Protein AF-A0A529SSM5-F1 (afdb_monomer)

Solvent-accessible surface area (backbone atoms only — not comparable to full-atom values): 9616 Å² total; per-residue (Å²): 112,66,70,60,54,50,50,53,47,51,53,50,52,51,50,51,51,51,50,51,50,44,41,66,73,63,74,32,73,66,65,37,49,44,39,67,54,47,46,58,53,26,51,53,50,30,53,52,52,38,48,73,71,70,52,75,95,42,73,51,36,50,52,19,50,59,55,32,50,57,55,36,43,50,50,29,45,56,50,50,53,45,24,48,54,36,17,74,73,68,32,49,30,55,64,14,26,54,51,32,48,73,71,44,43,66,54,48,54,50,52,38,51,50,52,31,63,65,27,54,62,46,46,70,42,76,66,76,71,13,60,56,38,26,46,26,21,52,38,37,33,45,26,39,54,42,26,43,52,38,39,74,46,53,40,39,53,46,46,32,72,58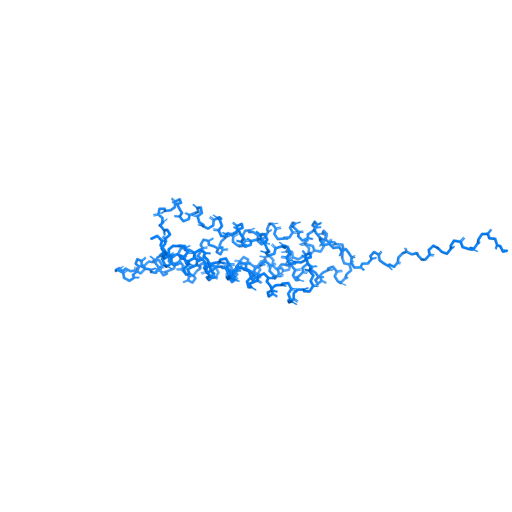,50,72,52,72,72,81,80,79,80,74,86,82,69,85,68,82,83,75,131

Mean predicted aligned error: 8.3 Å

Sequence (181 aa):
AESIQEVYKTILEAMLLVIIVIIVFLQSWRMAIVPIVAIPVSLIGTLAVLYAAGFSLNMLTLFGLVLAIGIVVDDAIVVVENVERNIASGLAPNPASHLTMNEVGTAIIAISLVLIAVFVPTAFIPGISGQFYLQFAITIAVSTAISAFNSLTLSPALAALLFKPHHAAAAAPRFFLARFG

pLDDT: mean 85.28, std 13.11, range [45.12, 97.12]

Nearest PDB structures (foldseek):
  7cz9-assembly2_E  TM=9.264E-01  e=8.046E-12  Klebsiella pneumoniae
  8yr0-assembly1_C  TM=9.348E-01  e=2.792E-11  Acinetobacter baumannii
  7wlv-assembly2_E  TM=9.352E-01  e=9.691E-11  Burkholderia pseudomallei K96243
  8deu-assembly1_C  TM=9.226E-01  e=7.195E-09  Neisseria gonorrhoeae
  9e9f-assembly1_C  TM=9.051E-01  e=2.748E-08  Pseudomonas aeruginosa

Secondary structure (DSSP, 8-state):
-HHHHHHHHHHHHHHHHHHHHHHHHH--HHHHHHHHHHHHHHHHHHHHHHHHTT----HHHHHHHHHHHHHHHHHHHHHHHHHHHHHHTT--HHHHHHHHHHHHHHHHHHHHHHHHHHHGGGGG--SHHHHHHHHHHHHHHHHHHHHHHHHHHHHHHHHHHH---TTTTSS----TTTT--

Foldseek 3Di:
DVVVVVLVVVVVVLLVVVLVVLCVVVVDPLLSVLLNVQLVQLLVQLVVVCVVVVHDDDPLLSVLSSVLSVLLSVLLNLLSVQLVVQLVVQDQSLVSLVVSCVVCLVVLVVVLVVLLVVLVVLCPDDDPVSVSSNSSSSSNNSSSVSSSVCSNPVSSVSRSVRDGRPPPPPPDPPPVPPPPD

Structure (mmCIF, N/CA/C/O backbone):
data_AF-A0A529SSM5-F1
#
_entry.id   AF-A0A529SSM5-F1
#
loop_
_atom_site.group_PDB
_atom_site.id
_atom_site.type_symbol
_atom_site.label_atom_id
_atom_site.label_alt_id
_atom_site.label_comp_id
_atom_site.label_asym_id
_atom_site.label_entity_id
_atom_site.label_seq_id
_atom_site.pdbx_PDB_ins_code
_atom_site.Cartn_x
_atom_site.Cartn_y
_atom_site.Cartn_z
_atom_site.occupancy
_atom_site.B_iso_or_equiv
_atom_site.auth_seq_id
_atom_site.auth_comp_id
_atom_site.auth_asym_id
_atom_site.auth_atom_id
_atom_site.pdbx_PDB_model_num
ATOM 1 N N . ALA A 1 1 ? -30.299 10.615 6.426 1.00 52.34 1 ALA A N 1
ATOM 2 C CA . ALA A 1 1 ? -30.042 10.071 5.075 1.00 52.34 1 ALA A CA 1
ATOM 3 C C . ALA A 1 1 ? -29.155 11.017 4.263 1.00 52.34 1 ALA A C 1
ATOM 5 O O . ALA A 1 1 ? -28.179 10.545 3.697 1.00 52.34 1 ALA A O 1
ATOM 6 N N . GLU A 1 2 ? -29.417 12.331 4.290 1.00 53.84 2 GLU A N 1
ATOM 7 C CA . GLU A 1 2 ? -28.604 13.351 3.599 1.00 53.84 2 GLU A CA 1
ATOM 8 C C . GLU A 1 2 ? -27.121 13.369 4.018 1.00 53.84 2 GLU A C 1
ATOM 10 O O . GLU A 1 2 ? -26.260 13.338 3.147 1.00 53.84 2 GLU A O 1
ATOM 15 N N . SER A 1 3 ? -26.785 13.272 5.313 1.00 58.69 3 SER A N 1
ATOM 16 C CA . SER A 1 3 ? -25.370 13.284 5.748 1.00 58.69 3 SER A CA 1
ATOM 17 C C . SER A 1 3 ? -24.546 12.078 5.277 1.00 58.69 3 SER A C 1
ATOM 19 O O . SER A 1 3 ? -23.342 12.192 5.087 1.00 58.69 3 SER A O 1
ATOM 21 N N . ILE A 1 4 ? -25.173 10.915 5.064 1.00 65.81 4 ILE A N 1
ATOM 22 C CA . ILE A 1 4 ? -24.474 9.741 4.513 1.00 65.81 4 ILE A CA 1
ATOM 23 C C . ILE A 1 4 ? -24.196 9.969 3.021 1.00 65.81 4 ILE A C 1
ATOM 25 O O . ILE A 1 4 ? -23.101 9.671 2.553 1.00 65.81 4 ILE A O 1
ATOM 29 N N . GLN A 1 5 ? -25.157 10.531 2.280 1.00 70.62 5 GLN A N 1
ATOM 30 C CA . GLN A 1 5 ? -24.969 10.861 0.865 1.00 70.62 5 GLN A CA 1
ATOM 31 C C . GLN A 1 5 ? -23.903 11.942 0.657 1.00 70.62 5 GLN A C 1
ATOM 33 O O . GLN A 1 5 ? -23.102 11.811 -0.266 1.00 70.62 5 GLN A O 1
ATOM 38 N N . GLU A 1 6 ? -23.835 12.953 1.527 1.00 70.00 6 GLU A N 1
ATOM 39 C CA . GLU A 1 6 ? -22.750 13.941 1.497 1.00 70.00 6 GLU A CA 1
ATOM 40 C C . GLU A 1 6 ? -21.384 13.301 1.729 1.00 70.00 6 GLU A C 1
ATOM 42 O O . GLU A 1 6 ? -20.463 13.568 0.971 1.00 70.00 6 GLU A O 1
ATOM 47 N N . VAL A 1 7 ? -21.246 12.402 2.705 1.00 65.94 7 VAL A N 1
ATOM 48 C CA . VAL A 1 7 ? -19.984 11.679 2.927 1.00 65.94 7 VAL A CA 1
ATOM 49 C C . VAL A 1 7 ? -19.583 10.867 1.696 1.00 65.94 7 VAL A C 1
ATOM 51 O O . VAL A 1 7 ? -18.424 10.921 1.288 1.00 65.94 7 VAL A O 1
ATOM 54 N N . TYR A 1 8 ? -20.514 10.123 1.088 1.00 71.81 8 TYR A N 1
ATOM 55 C CA . TYR A 1 8 ? -20.225 9.382 -0.144 1.00 71.81 8 TYR A CA 1
ATOM 56 C C . TYR A 1 8 ? -19.764 10.321 -1.258 1.00 71.81 8 TYR A C 1
ATOM 58 O O . TYR A 1 8 ? -18.798 10.007 -1.951 1.00 71.81 8 TYR A O 1
ATOM 66 N N . LYS A 1 9 ? -20.409 11.484 -1.398 1.00 76.19 9 LYS A N 1
ATOM 67 C CA . LYS A 1 9 ? -20.019 12.513 -2.361 1.00 76.19 9 LYS A CA 1
ATOM 68 C C . LYS A 1 9 ? -18.611 13.040 -2.076 1.00 76.19 9 LYS A C 1
ATOM 70 O O . LYS A 1 9 ? -17.802 13.064 -2.994 1.00 76.19 9 LYS A O 1
ATOM 75 N N . THR A 1 10 ? -18.286 13.357 -0.825 1.00 73.88 10 THR A N 1
ATOM 76 C CA . THR A 1 10 ? -16.955 13.833 -0.415 1.00 73.88 10 THR A CA 1
ATOM 77 C C . THR A 1 10 ? -15.873 12.783 -0.649 1.00 73.88 10 THR A C 1
ATOM 79 O O . THR A 1 10 ? -14.790 13.123 -1.109 1.00 73.88 10 THR A O 1
ATOM 82 N N . ILE A 1 11 ? -16.148 11.500 -0.389 1.00 70.56 11 ILE A N 1
ATOM 83 C CA . ILE A 1 11 ? -15.205 10.409 -0.688 1.00 70.56 11 ILE A CA 1
ATOM 84 C C . ILE A 1 11 ? -14.981 10.292 -2.198 1.00 70.56 11 ILE A C 1
ATOM 86 O O . ILE A 1 11 ? -13.847 10.108 -2.633 1.00 70.56 11 ILE A O 1
ATOM 90 N N . LEU A 1 12 ? -16.038 10.431 -3.000 1.00 78.06 12 LEU A N 1
ATOM 91 C CA . LEU A 1 12 ? -15.954 10.362 -4.458 1.00 78.06 12 LEU A CA 1
ATOM 92 C C . LEU A 1 12 ? -15.206 11.577 -5.033 1.00 78.06 12 LEU A C 1
ATOM 94 O O . LEU A 1 12 ? -14.331 11.407 -5.878 1.00 78.06 12 LEU A O 1
ATOM 98 N N . GLU A 1 13 ? -15.480 12.782 -4.530 1.00 79.25 13 GLU A N 1
ATOM 99 C CA . GLU A 1 13 ? -14.756 14.015 -4.865 1.00 79.25 13 GLU A CA 1
ATOM 100 C C . GLU A 1 13 ? -13.278 13.921 -4.455 1.00 79.25 13 GLU A C 1
ATOM 102 O O . GLU A 1 13 ? -12.403 14.224 -5.265 1.00 79.25 13 GLU A O 1
ATOM 107 N N . ALA A 1 14 ? -12.977 13.428 -3.249 1.00 74.06 14 ALA A N 1
ATOM 108 C CA . ALA A 1 14 ? -11.610 13.211 -2.776 1.00 74.06 14 ALA A CA 1
ATOM 109 C C . ALA A 1 14 ? -10.868 12.173 -3.630 1.00 74.06 14 ALA A C 1
ATOM 111 O O . ALA A 1 14 ? -9.741 12.427 -4.049 1.00 74.06 14 ALA A O 1
ATOM 112 N N . MET A 1 15 ? -11.501 11.039 -3.953 1.00 74.44 15 MET A N 1
ATOM 113 C CA . MET A 1 15 ? -10.937 10.050 -4.876 1.00 74.44 15 MET A CA 1
ATOM 114 C C . MET A 1 15 ? -10.659 10.663 -6.246 1.00 74.44 15 MET A C 1
ATOM 116 O O . MET A 1 15 ? -9.581 10.463 -6.794 1.00 74.44 15 MET A O 1
ATOM 120 N N . LEU A 1 16 ? -11.605 11.418 -6.803 1.00 82.69 16 LEU A N 1
ATOM 121 C CA . LEU A 1 16 ? -11.452 12.038 -8.115 1.00 82.69 16 LEU A CA 1
ATOM 122 C C . LEU A 1 16 ? -10.305 13.057 -8.123 1.00 82.69 16 LEU A C 1
ATOM 124 O O . LEU A 1 16 ? -9.491 13.047 -9.044 1.00 82.69 16 LEU A O 1
ATOM 128 N N . LEU A 1 17 ? -10.186 13.879 -7.078 1.00 81.50 17 LEU A N 1
ATOM 129 C CA . LEU A 1 17 ? -9.066 14.806 -6.905 1.00 81.50 17 LEU A CA 1
ATOM 130 C C . LEU A 1 17 ? -7.728 14.071 -6.780 1.00 81.50 17 LEU A C 1
ATOM 132 O O . LEU A 1 17 ? -6.772 14.444 -7.456 1.00 81.50 17 LEU A O 1
ATOM 136 N N . VAL A 1 18 ? -7.661 13.001 -5.984 1.00 75.56 18 VAL A N 1
ATOM 137 C CA . VAL A 1 18 ? -6.458 12.163 -5.853 1.00 75.56 18 VAL A CA 1
ATOM 138 C C . VAL A 1 18 ? -6.070 11.561 -7.201 1.00 75.56 18 VAL A C 1
ATOM 140 O O . VAL A 1 18 ? -4.907 11.632 -7.585 1.00 75.56 18 VAL A O 1
ATOM 143 N N . ILE A 1 19 ? -7.030 11.040 -7.967 1.00 77.88 19 ILE A N 1
ATOM 144 C CA . ILE A 1 19 ? -6.781 10.484 -9.303 1.00 77.88 19 ILE A CA 1
ATOM 145 C C . ILE A 1 19 ? -6.231 11.556 -10.248 1.00 77.88 19 ILE A C 1
ATOM 147 O O . ILE A 1 19 ? -5.259 11.297 -10.955 1.00 77.88 19 ILE A O 1
ATOM 151 N N . ILE A 1 20 ? -6.804 12.763 -10.247 1.00 83.31 20 ILE A N 1
ATOM 152 C CA . ILE A 1 20 ? -6.306 13.880 -11.063 1.00 83.31 20 ILE A CA 1
ATOM 153 C C . ILE A 1 20 ? -4.861 14.211 -10.686 1.00 83.31 20 ILE A C 1
ATOM 155 O O . ILE A 1 20 ? -4.012 14.306 -11.570 1.00 83.31 20 ILE A O 1
ATOM 159 N N . VAL A 1 21 ? -4.565 14.346 -9.393 1.00 83.38 21 VAL A N 1
ATOM 160 C CA . VAL A 1 21 ? -3.208 14.634 -8.907 1.00 83.38 21 VAL A CA 1
ATOM 161 C C . VAL A 1 21 ? -2.243 13.522 -9.324 1.00 83.38 21 VAL A C 1
ATOM 163 O O . VAL A 1 21 ? -1.200 13.819 -9.895 1.00 83.38 21 VAL A O 1
ATOM 166 N N . ILE A 1 22 ? -2.610 12.250 -9.152 1.00 78.94 22 ILE A N 1
ATOM 167 C CA . ILE A 1 22 ? -1.791 11.100 -9.570 1.00 78.94 22 ILE A CA 1
ATOM 168 C C . ILE A 1 22 ? -1.501 11.146 -11.074 1.00 78.94 22 ILE A C 1
ATOM 170 O O . ILE A 1 22 ? -0.359 10.950 -11.482 1.00 78.94 22 ILE A O 1
ATOM 174 N N . ILE A 1 23 ? -2.501 11.438 -11.911 1.00 81.25 23 ILE A N 1
ATOM 175 C CA . ILE A 1 23 ? -2.320 11.542 -13.367 1.00 81.25 23 ILE A CA 1
ATOM 176 C C . ILE A 1 23 ? -1.374 12.696 -13.722 1.00 81.25 23 ILE A C 1
ATOM 178 O O . ILE A 1 23 ? -0.510 12.530 -14.584 1.00 81.25 23 ILE A O 1
ATOM 182 N N . VAL A 1 24 ? -1.520 13.848 -13.063 1.00 83.38 24 VAL A N 1
ATOM 183 C CA . VAL A 1 24 ? -0.678 15.031 -13.298 1.00 83.38 24 VAL A CA 1
ATOM 184 C C . VAL A 1 24 ? 0.770 14.783 -12.873 1.00 83.38 24 VAL A C 1
ATOM 186 O O . VAL A 1 24 ? 1.680 15.160 -13.608 1.00 83.38 24 VAL A O 1
ATOM 189 N N . PHE A 1 25 ? 0.991 14.137 -11.726 1.00 76.56 25 PHE A N 1
ATOM 190 C CA . PHE A 1 25 ? 2.331 13.869 -11.197 1.00 76.56 25 PHE A CA 1
ATOM 191 C C . PHE A 1 25 ? 3.038 12.726 -11.927 1.00 76.56 25 PHE A C 1
ATOM 193 O O . PHE A 1 25 ? 4.209 12.865 -12.267 1.00 76.56 25 PHE A O 1
ATOM 200 N N . LEU A 1 26 ? 2.344 11.618 -12.210 1.00 76.94 26 LEU A N 1
ATOM 201 C CA . LEU A 1 26 ? 2.958 10.468 -12.882 1.00 76.94 26 LEU A CA 1
ATOM 202 C C . LEU A 1 26 ? 3.112 10.676 -14.392 1.00 76.94 26 LEU A C 1
ATOM 204 O O . LEU A 1 26 ? 3.880 9.952 -15.017 1.00 76.94 26 LEU A O 1
ATOM 208 N N . GLN A 1 27 ? 2.360 11.602 -15.004 1.00 81.06 27 GLN A N 1
ATOM 209 C CA . GLN A 1 27 ? 2.386 11.912 -16.446 1.00 81.06 27 GLN A CA 1
ATOM 210 C C . GLN A 1 27 ? 2.246 10.683 -17.377 1.00 81.06 27 GLN A C 1
ATOM 212 O O . GLN A 1 27 ? 2.486 10.758 -18.581 1.00 81.06 27 GLN A O 1
ATOM 217 N N . SER A 1 28 ? 1.812 9.541 -16.835 1.00 82.12 28 SER A N 1
ATOM 218 C CA . SER A 1 28 ? 1.690 8.261 -17.522 1.00 82.12 28 SER A CA 1
ATOM 219 C C . SER A 1 28 ? 0.430 7.555 -17.057 1.00 82.12 28 SER A C 1
ATOM 221 O O . SER A 1 28 ? 0.314 7.100 -15.918 1.00 82.12 28 SER A O 1
ATOM 223 N N . TRP A 1 29 ? -0.515 7.405 -17.985 1.00 81.56 29 TRP A N 1
ATOM 224 C CA . TRP A 1 29 ? -1.777 6.710 -17.737 1.00 81.56 29 TRP A CA 1
ATOM 225 C C . TRP A 1 29 ? -1.570 5.268 -17.251 1.00 81.56 29 TRP A C 1
ATOM 227 O O . TRP A 1 29 ? -2.328 4.772 -16.426 1.00 81.56 29 TRP A O 1
ATOM 237 N N . ARG A 1 30 ? -0.513 4.594 -17.724 1.00 84.62 30 ARG A N 1
ATOM 238 C CA . ARG A 1 30 ? -0.202 3.207 -17.339 1.00 84.62 30 ARG A CA 1
ATOM 239 C C . ARG A 1 30 ? 0.232 3.101 -15.884 1.00 84.62 30 ARG A C 1
ATOM 241 O O . ARG A 1 30 ? -0.190 2.173 -15.204 1.00 84.62 30 ARG A O 1
ATOM 248 N N . MET A 1 31 ? 1.036 4.059 -15.425 1.00 86.12 31 MET A N 1
ATOM 249 C CA . MET A 1 31 ? 1.475 4.127 -14.033 1.00 86.12 31 MET A CA 1
ATOM 250 C C . MET A 1 31 ? 0.308 4.488 -13.111 1.00 86.12 31 MET A C 1
ATOM 252 O O . MET A 1 31 ? 0.129 3.858 -12.074 1.00 86.12 31 MET A O 1
ATOM 256 N N . ALA A 1 32 ? -0.551 5.418 -13.538 1.00 88.44 32 ALA A N 1
ATOM 257 C CA . ALA A 1 32 ? -1.714 5.852 -12.766 1.00 88.44 32 ALA A CA 1
ATOM 258 C C . ALA A 1 32 ? -2.758 4.743 -12.526 1.00 88.44 32 ALA A C 1
ATOM 260 O O . ALA A 1 32 ? -3.425 4.757 -11.493 1.00 88.44 32 ALA A O 1
ATOM 261 N N . ILE A 1 33 ? -2.893 3.760 -13.429 1.00 90.19 33 ILE A N 1
ATOM 262 C CA . ILE A 1 33 ? -3.851 2.648 -13.263 1.00 90.19 33 ILE A CA 1
ATOM 263 C C . ILE A 1 33 ? -3.580 1.844 -11.985 1.00 90.19 33 ILE A C 1
ATOM 265 O O . ILE A 1 33 ? -4.529 1.379 -11.354 1.00 90.19 33 ILE A O 1
ATOM 269 N N . VAL A 1 34 ? -2.316 1.682 -11.587 1.00 91.56 34 VAL A N 1
ATOM 270 C CA . VAL A 1 34 ? -1.967 0.841 -10.436 1.00 91.56 34 VAL A CA 1
ATOM 271 C C . VAL A 1 34 ? -2.548 1.421 -9.133 1.00 91.56 34 VAL A C 1
ATOM 273 O O . VAL A 1 34 ? -3.350 0.720 -8.512 1.00 91.56 34 VAL A O 1
ATOM 276 N N . PRO A 1 35 ? -2.301 2.695 -8.751 1.00 90.38 35 PRO A N 1
ATOM 277 C CA . PRO A 1 35 ? -2.997 3.318 -7.623 1.00 90.38 35 PRO A CA 1
ATOM 278 C C . PRO A 1 35 ? -4.522 3.385 -7.788 1.00 90.38 35 PRO A C 1
ATOM 280 O O . PRO A 1 35 ? -5.246 3.152 -6.822 1.00 90.38 35 PRO A O 1
ATOM 283 N N . ILE A 1 36 ? -5.032 3.652 -9.001 1.00 90.00 36 ILE A N 1
ATOM 284 C CA . ILE A 1 36 ? -6.483 3.734 -9.270 1.00 90.00 36 ILE A CA 1
ATOM 285 C C . ILE A 1 36 ? -7.200 2.431 -8.898 1.00 90.00 36 ILE A C 1
ATOM 287 O O . ILE A 1 36 ? -8.331 2.475 -8.421 1.00 90.00 36 ILE A O 1
ATOM 291 N N . VAL A 1 37 ? -6.561 1.279 -9.108 1.00 92.00 37 VAL A N 1
ATOM 292 C CA . VAL A 1 37 ? -7.106 -0.032 -8.727 1.00 92.00 37 VAL A CA 1
ATOM 293 C C . VAL A 1 37 ? -6.783 -0.371 -7.272 1.00 92.00 37 VAL A C 1
ATOM 295 O O . VAL A 1 37 ? -7.628 -0.934 -6.575 1.00 92.00 37 VAL A O 1
ATOM 298 N N . ALA A 1 38 ? -5.593 -0.014 -6.789 1.00 91.69 38 ALA A N 1
ATOM 299 C CA . ALA A 1 38 ? -5.161 -0.343 -5.436 1.00 91.69 38 ALA A CA 1
ATOM 300 C C . ALA A 1 38 ? -6.042 0.314 -4.359 1.00 91.69 38 ALA A C 1
ATOM 302 O O . ALA A 1 38 ? -6.428 -0.355 -3.401 1.00 91.69 38 ALA A O 1
ATOM 303 N N . ILE A 1 39 ? -6.420 1.585 -4.540 1.00 91.00 39 ILE A N 1
ATOM 304 C CA . ILE A 1 39 ? -7.215 2.340 -3.557 1.00 91.00 39 ILE A CA 1
ATOM 305 C C . ILE A 1 39 ? -8.585 1.682 -3.304 1.00 91.00 39 ILE A C 1
ATOM 307 O O . ILE A 1 39 ? -8.862 1.347 -2.150 1.00 91.00 39 ILE A O 1
ATOM 311 N N . PRO A 1 40 ? -9.440 1.421 -4.318 1.00 90.50 40 PRO A N 1
ATOM 312 C CA . PRO A 1 40 ? -10.719 0.749 -4.094 1.00 90.50 40 PRO A CA 1
ATOM 313 C C . PRO A 1 40 ? -10.573 -0.632 -3.458 1.00 90.50 40 PRO A C 1
ATOM 315 O O . PRO A 1 40 ? -11.331 -0.959 -2.549 1.00 90.50 40 PRO A O 1
ATOM 318 N N . VAL A 1 41 ? -9.598 -1.434 -3.903 1.00 94.25 41 VAL A N 1
ATOM 319 C CA . VAL A 1 41 ? -9.373 -2.784 -3.364 1.00 94.25 41 VAL A CA 1
ATOM 320 C C . VAL A 1 41 ? -9.045 -2.716 -1.872 1.00 94.25 41 VAL A C 1
ATOM 322 O O . VAL A 1 41 ? -9.668 -3.425 -1.078 1.00 94.25 41 VAL A O 1
ATOM 325 N N . SER A 1 42 ? -8.144 -1.817 -1.468 1.00 93.75 42 SER A N 1
ATOM 326 C CA . SER A 1 42 ? -7.768 -1.655 -0.063 1.00 93.75 42 SER A CA 1
ATOM 327 C C . SER A 1 42 ? -8.919 -1.127 0.797 1.00 93.75 42 SER A C 1
ATOM 329 O O . SER A 1 42 ? -9.148 -1.632 1.898 1.00 93.75 42 SER A O 1
ATOM 331 N N . LEU A 1 43 ? -9.686 -0.148 0.307 1.00 91.25 43 LEU A N 1
ATOM 332 C CA . LEU A 1 43 ? -10.819 0.414 1.050 1.00 91.25 43 LEU A CA 1
ATOM 333 C C . LEU A 1 43 ? -11.961 -0.592 1.212 1.00 91.25 43 LEU A C 1
ATOM 335 O O . LEU A 1 43 ? -12.492 -0.737 2.312 1.00 91.25 43 LEU A O 1
ATOM 339 N N . ILE A 1 44 ? -12.317 -1.323 0.153 1.00 92.69 44 ILE A N 1
ATOM 340 C CA . ILE A 1 44 ? -13.351 -2.366 0.215 1.00 92.69 44 ILE A CA 1
ATOM 341 C C . ILE A 1 44 ? -12.912 -3.485 1.161 1.00 92.69 44 ILE A C 1
ATOM 343 O O . ILE A 1 44 ? -13.706 -3.925 1.992 1.00 92.69 44 ILE A O 1
ATOM 347 N N . GLY A 1 45 ? -11.646 -3.907 1.092 1.00 94.75 45 GLY A N 1
ATOM 348 C CA . GLY A 1 45 ? -11.091 -4.875 2.035 1.00 94.75 45 GLY A CA 1
ATOM 349 C C . GLY A 1 45 ? -11.175 -4.381 3.482 1.00 94.75 45 GLY A C 1
ATOM 350 O O . GLY A 1 45 ? -11.590 -5.125 4.368 1.00 94.75 45 GLY A O 1
ATOM 351 N N . THR A 1 46 ? -10.850 -3.107 3.718 1.00 94.38 46 THR A N 1
ATOM 352 C CA . THR A 1 46 ? -10.924 -2.494 5.054 1.00 94.38 46 THR A CA 1
ATOM 353 C C . THR A 1 46 ? -12.354 -2.506 5.576 1.00 94.38 46 THR A C 1
ATOM 355 O O . THR A 1 46 ? -12.600 -2.938 6.700 1.00 94.38 46 THR A O 1
ATOM 358 N N . LEU A 1 47 ? -13.315 -2.095 4.747 1.00 91.56 47 LEU A N 1
ATOM 359 C CA . LEU A 1 47 ? -14.737 -2.121 5.084 1.00 91.56 47 LEU A CA 1
ATOM 360 C C . LEU A 1 47 ? -15.229 -3.538 5.397 1.00 91.56 47 LEU A C 1
ATOM 362 O O . LEU A 1 47 ? -15.982 -3.715 6.351 1.00 91.56 47 LEU A O 1
ATOM 366 N N . ALA A 1 48 ? -14.784 -4.545 4.642 1.00 94.00 48 ALA A N 1
ATOM 367 C CA . ALA A 1 48 ? -15.143 -5.939 4.885 1.00 94.00 48 ALA A CA 1
ATOM 368 C C . ALA A 1 48 ? -14.642 -6.433 6.252 1.00 94.00 48 ALA A C 1
ATOM 370 O O . ALA A 1 48 ? -15.393 -7.068 6.992 1.00 94.00 48 ALA A O 1
ATOM 371 N N . VAL A 1 49 ? -13.401 -6.100 6.620 1.00 95.19 49 VAL A N 1
ATOM 372 C CA . VAL A 1 49 ? -12.830 -6.460 7.927 1.00 95.19 49 VAL A CA 1
ATOM 373 C C . VAL A 1 49 ? -13.515 -5.703 9.065 1.00 95.19 49 VAL A C 1
ATOM 375 O O . VAL A 1 49 ? -13.843 -6.307 10.083 1.00 95.19 49 VAL A O 1
ATOM 378 N N . LEU A 1 50 ? -13.787 -4.406 8.897 1.00 92.00 50 LEU A N 1
ATOM 379 C CA . LEU A 1 50 ? -14.518 -3.613 9.892 1.00 92.00 50 LEU A CA 1
ATOM 380 C C . LEU A 1 50 ? -15.928 -4.160 10.127 1.00 92.00 50 LEU A C 1
ATOM 382 O O . LEU A 1 50 ? -16.346 -4.300 11.276 1.00 92.00 50 LEU A O 1
ATOM 386 N N . TYR A 1 51 ? -16.630 -4.523 9.052 1.00 90.00 51 TYR A N 1
ATOM 387 C CA . TYR A 1 51 ? -17.949 -5.143 9.131 1.00 90.00 51 TYR A CA 1
ATOM 388 C C . TYR A 1 51 ? -17.896 -6.496 9.851 1.00 90.00 51 TYR A C 1
ATOM 390 O O . TYR A 1 51 ? -18.712 -6.754 10.734 1.00 90.00 51 TYR A O 1
ATOM 398 N N . ALA A 1 52 ? -16.899 -7.333 9.541 1.00 92.62 52 ALA A N 1
ATOM 399 C CA . ALA A 1 52 ? -16.689 -8.613 10.219 1.00 92.62 52 ALA A CA 1
ATOM 400 C C . ALA A 1 52 ? -16.357 -8.451 11.715 1.00 92.62 52 ALA A C 1
ATOM 402 O O . ALA A 1 52 ? -16.762 -9.278 12.528 1.00 92.62 52 ALA A O 1
ATOM 403 N N . ALA A 1 53 ? -15.666 -7.373 12.089 1.00 89.12 53 ALA A N 1
ATOM 404 C CA . ALA A 1 53 ? -15.372 -7.022 13.476 1.00 89.12 53 ALA A CA 1
ATOM 405 C C . ALA A 1 53 ? -16.544 -6.324 14.203 1.00 89.12 53 ALA A C 1
ATOM 407 O O . ALA A 1 53 ? -16.414 -5.970 15.374 1.00 89.12 53 ALA A O 1
ATOM 408 N N . GLY A 1 54 ? -17.692 -6.139 13.539 1.00 87.56 54 GLY A N 1
ATOM 409 C CA . GLY A 1 54 ? -18.899 -5.553 14.126 1.00 87.56 54 GLY A CA 1
ATOM 410 C C . GLY A 1 54 ? -18.889 -4.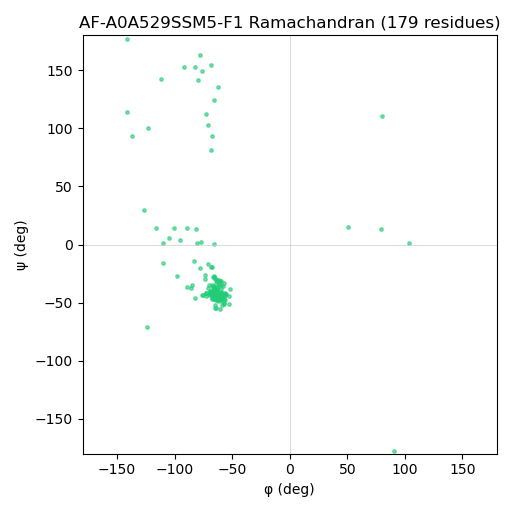025 14.223 1.00 87.56 54 GLY A C 1
ATOM 411 O O . GLY A 1 54 ? -19.735 -3.455 14.914 1.00 87.56 54 GLY A O 1
ATOM 412 N N . PHE A 1 55 ? -17.961 -3.342 13.546 1.00 86.94 55 PHE A N 1
ATOM 413 C CA . PHE A 1 55 ? -17.941 -1.881 13.494 1.00 86.94 55 PHE A CA 1
ATOM 414 C C . PHE A 1 55 ? -18.954 -1.347 12.478 1.00 86.94 55 PHE A C 1
ATOM 416 O O . PHE A 1 55 ? -19.138 -1.895 11.391 1.00 86.94 55 PHE A O 1
ATOM 423 N N . SER A 1 56 ? -19.605 -0.239 12.830 1.00 82.81 56 SER A N 1
ATOM 424 C CA . SER A 1 56 ? -20.500 0.487 11.931 1.00 82.81 56 SER A CA 1
ATOM 425 C C . SER A 1 56 ? -19.757 1.584 11.174 1.00 82.81 56 SER A C 1
ATOM 427 O O . SER A 1 56 ? -18.790 2.156 11.674 1.00 82.81 56 SER A O 1
ATOM 429 N N . LEU A 1 57 ? -20.257 1.926 9.985 1.00 82.75 57 LEU A N 1
ATOM 430 C CA . LEU A 1 57 ? -19.834 3.133 9.282 1.00 82.75 57 LEU A CA 1
ATOM 431 C C . LEU A 1 57 ? -20.406 4.369 9.981 1.00 82.75 57 LEU A C 1
ATOM 433 O O . LEU A 1 57 ? -21.610 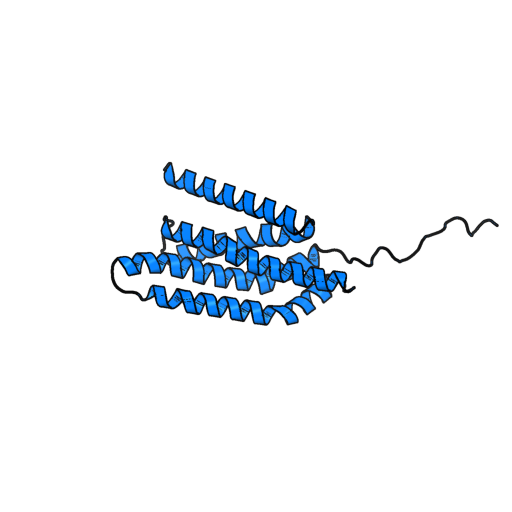4.621 9.968 1.00 82.75 57 LEU A O 1
ATOM 437 N N . ASN A 1 58 ? -19.520 5.152 10.576 1.00 82.69 58 ASN A N 1
ATOM 438 C CA . ASN A 1 58 ? -19.806 6.434 11.206 1.00 82.69 58 ASN A CA 1
ATOM 439 C C . ASN A 1 58 ? -18.679 7.437 10.927 1.00 82.69 58 ASN A C 1
ATOM 441 O O . ASN A 1 58 ? -17.658 7.093 10.330 1.00 82.69 58 ASN A O 1
ATOM 445 N N . MET A 1 59 ? -18.846 8.677 11.390 1.00 79.62 59 MET A N 1
ATOM 446 C CA . MET A 1 59 ? -17.910 9.769 11.107 1.00 79.62 59 MET A CA 1
ATOM 447 C C . MET A 1 59 ? -16.447 9.428 11.421 1.00 79.62 59 MET A C 1
ATOM 449 O O . MET A 1 59 ? -15.572 9.785 10.642 1.00 79.62 59 MET A O 1
ATOM 453 N N . LEU A 1 60 ? -16.162 8.696 12.502 1.00 86.25 60 LEU A N 1
ATOM 454 C CA . LEU A 1 60 ? -14.788 8.363 12.895 1.00 86.25 60 LEU A CA 1
ATOM 455 C C . LEU A 1 60 ? -14.162 7.320 11.975 1.00 86.25 60 LEU A C 1
ATOM 457 O O . LEU A 1 60 ? -13.031 7.496 11.528 1.00 86.25 60 LEU A O 1
ATOM 461 N N . THR A 1 61 ? -14.911 6.268 11.638 1.00 86.94 61 THR A N 1
ATOM 462 C CA . THR A 1 61 ? -14.458 5.284 10.641 1.00 86.94 61 THR A CA 1
ATOM 463 C C . THR A 1 61 ? -14.271 5.930 9.269 1.00 86.94 61 THR A C 1
ATOM 465 O O . THR A 1 61 ? -13.307 5.633 8.577 1.00 86.94 61 THR A O 1
ATOM 468 N N . LEU A 1 62 ? -15.127 6.884 8.894 1.00 85.62 62 LEU A N 1
ATOM 469 C CA . LEU A 1 62 ? -15.018 7.611 7.630 1.00 85.62 62 LEU A CA 1
ATOM 470 C C . LEU A 1 62 ? -13.780 8.514 7.602 1.00 85.62 62 LEU A C 1
ATOM 472 O O . LEU A 1 62 ? -13.051 8.499 6.615 1.00 85.62 62 LEU A O 1
ATOM 476 N N . PHE A 1 63 ? -13.483 9.228 8.692 1.00 82.94 63 PHE A N 1
ATOM 477 C CA . PHE A 1 63 ? -12.221 9.964 8.828 1.00 82.94 63 PHE A CA 1
ATOM 478 C C . PHE A 1 63 ? -11.006 9.036 8.735 1.00 82.94 63 PHE A C 1
ATOM 480 O O . PHE A 1 63 ? -10.043 9.358 8.041 1.00 82.94 63 PHE A O 1
ATOM 487 N N . GLY A 1 64 ? -11.064 7.867 9.379 1.00 89.31 64 GLY A N 1
ATOM 488 C CA . GLY A 1 64 ? -10.023 6.844 9.272 1.00 89.31 64 GLY A CA 1
ATOM 489 C C . GLY A 1 64 ? -9.821 6.360 7.833 1.00 89.31 64 GLY A C 1
ATOM 490 O O . GLY A 1 64 ? -8.684 6.253 7.384 1.00 89.31 64 GLY A O 1
ATOM 491 N N . LEU A 1 65 ? -10.903 6.134 7.081 1.00 88.62 65 LEU A N 1
ATOM 492 C CA . LEU A 1 65 ? -10.846 5.735 5.670 1.00 88.62 65 LEU A CA 1
ATOM 493 C C . LEU A 1 65 ? -10.279 6.842 4.774 1.00 88.62 65 LEU A C 1
ATOM 495 O O . LEU A 1 65 ? -9.506 6.545 3.870 1.00 88.62 65 LEU A O 1
ATOM 499 N N . VAL A 1 66 ? -10.609 8.111 5.028 1.00 85.69 66 VAL A N 1
ATOM 500 C CA . VAL A 1 66 ? -10.035 9.243 4.279 1.00 85.69 66 VAL A CA 1
ATOM 501 C C . VAL A 1 66 ? -8.524 9.333 4.498 1.00 85.69 66 VAL A C 1
ATOM 503 O O . VAL A 1 66 ? -7.781 9.488 3.533 1.00 85.69 66 VAL A O 1
ATOM 506 N N . LEU A 1 67 ? -8.047 9.176 5.737 1.00 88.38 67 LEU A N 1
ATOM 507 C CA . LEU A 1 67 ? -6.606 9.116 6.011 1.00 88.38 67 LEU A CA 1
ATOM 508 C C . LEU A 1 67 ? -5.950 7.873 5.405 1.00 88.38 67 LEU A C 1
ATOM 510 O O . LEU A 1 67 ? -4.835 7.953 4.892 1.00 88.38 67 LEU A O 1
ATOM 514 N N . ALA A 1 68 ? -6.655 6.741 5.408 1.00 90.19 68 ALA A N 1
ATOM 515 C CA . ALA A 1 68 ? -6.184 5.509 4.794 1.00 90.19 68 ALA A CA 1
ATOM 516 C C . ALA A 1 68 ? -5.933 5.653 3.289 1.00 90.19 68 ALA A C 1
ATOM 518 O O . ALA A 1 68 ? -5.021 5.010 2.781 1.00 90.19 68 ALA A O 1
ATOM 519 N N . ILE A 1 69 ? -6.684 6.506 2.578 1.00 89.88 69 ILE A N 1
ATOM 520 C CA . ILE A 1 69 ? -6.417 6.785 1.158 1.00 89.88 69 ILE A CA 1
ATOM 521 C C . ILE A 1 69 ? -4.979 7.276 0.979 1.00 89.88 69 ILE A C 1
ATOM 523 O O . ILE A 1 69 ? -4.294 6.787 0.090 1.00 89.88 69 ILE A O 1
ATOM 527 N N . GLY A 1 70 ? -4.501 8.183 1.837 1.00 89.44 70 GLY A N 1
ATOM 528 C CA . GLY A 1 70 ? -3.128 8.690 1.763 1.00 89.44 70 GLY A CA 1
ATOM 529 C C . GLY A 1 70 ? -2.084 7.585 1.929 1.00 89.44 70 GLY A C 1
ATOM 530 O O . GLY A 1 70 ? -1.158 7.504 1.131 1.00 89.44 70 GLY A O 1
ATOM 531 N N . ILE A 1 71 ? -2.285 6.698 2.907 1.00 91.88 71 ILE A N 1
ATOM 532 C CA . ILE A 1 71 ? -1.389 5.559 3.172 1.00 91.88 71 ILE A CA 1
ATOM 533 C C . ILE A 1 71 ? -1.374 4.592 1.979 1.00 91.88 71 ILE A C 1
ATOM 535 O O . ILE A 1 71 ? -0.314 4.206 1.500 1.00 91.88 71 ILE A O 1
ATOM 539 N N . VAL A 1 72 ? -2.552 4.244 1.450 1.00 92.62 72 VAL A N 1
ATOM 540 C CA . VAL A 1 72 ? -2.669 3.314 0.314 1.00 92.62 72 VAL A CA 1
ATOM 541 C C . VAL A 1 72 ? -2.053 3.882 -0.959 1.00 92.62 72 VAL A C 1
ATOM 543 O O . VAL A 1 72 ? -1.427 3.155 -1.732 1.00 92.62 72 VAL A O 1
ATOM 546 N N . VAL A 1 73 ? -2.247 5.179 -1.193 1.00 91.06 73 VAL A N 1
ATOM 547 C CA . VAL A 1 73 ? -1.658 5.881 -2.333 1.00 91.06 73 VAL A CA 1
ATOM 548 C C . VAL A 1 73 ? -0.137 5.873 -2.231 1.00 91.06 73 VAL A C 1
ATOM 550 O O . VAL A 1 73 ? 0.508 5.550 -3.224 1.00 91.06 73 VAL A O 1
ATOM 553 N N . ASP A 1 74 ? 0.420 6.184 -1.060 1.00 92.56 74 ASP A N 1
ATOM 554 C CA . ASP A 1 74 ? 1.868 6.214 -0.835 1.00 92.56 74 ASP A CA 1
ATOM 555 C C . ASP A 1 74 ? 2.509 4.851 -1.132 1.00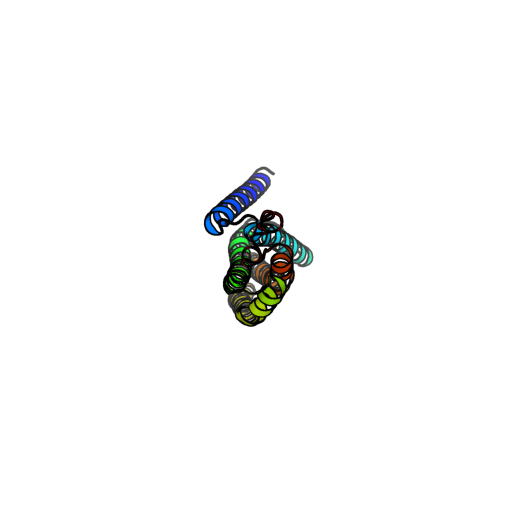 92.56 74 ASP A C 1
ATOM 557 O O . ASP A 1 74 ? 3.384 4.758 -1.994 1.00 92.56 74 ASP A O 1
ATOM 561 N N . ASP A 1 75 ? 1.986 3.766 -0.545 1.00 94.31 75 ASP A N 1
ATOM 562 C CA . ASP A 1 75 ? 2.520 2.417 -0.777 1.00 94.31 75 ASP A CA 1
ATOM 563 C C . ASP A 1 75 ? 2.473 2.025 -2.267 1.00 94.31 75 ASP A C 1
ATOM 565 O O . ASP A 1 75 ? 3.421 1.445 -2.806 1.00 94.31 75 ASP A O 1
ATOM 569 N N . ALA A 1 76 ? 1.370 2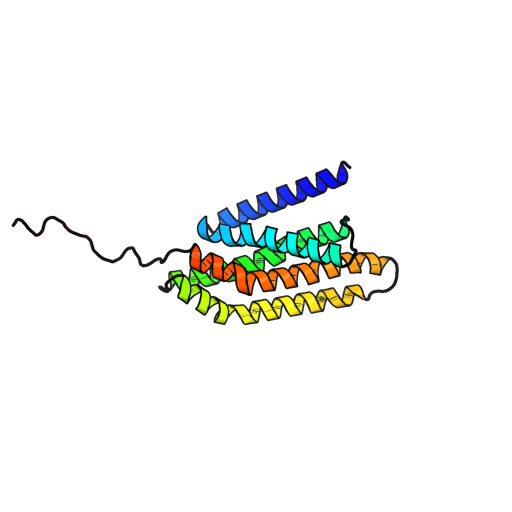.337 -2.958 1.00 92.56 76 ALA A N 1
ATOM 570 C CA . ALA A 1 76 ? 1.215 2.020 -4.375 1.00 92.56 76 ALA A CA 1
ATOM 571 C C . ALA A 1 76 ? 2.153 2.854 -5.261 1.00 92.56 76 ALA A C 1
ATOM 573 O O . ALA A 1 76 ? 2.725 2.320 -6.217 1.00 92.56 76 ALA A O 1
ATOM 574 N N . ILE A 1 77 ? 2.325 4.145 -4.956 1.00 92.38 77 ILE A N 1
ATOM 575 C CA . ILE A 1 77 ? 3.218 5.045 -5.695 1.00 92.38 77 ILE A CA 1
ATOM 576 C C . ILE A 1 77 ? 4.670 4.611 -5.522 1.00 92.38 77 ILE A C 1
ATOM 578 O O . ILE A 1 77 ? 5.358 4.468 -6.531 1.00 92.38 77 ILE A O 1
ATOM 582 N N . VAL A 1 78 ? 5.117 4.319 -4.296 1.00 93.88 78 VAL A N 1
ATOM 583 C CA . VAL A 1 78 ? 6.497 3.882 -4.023 1.00 93.88 78 VAL A CA 1
ATOM 584 C C . VAL A 1 78 ? 6.859 2.650 -4.853 1.00 93.88 78 VAL A C 1
ATOM 586 O O . VAL A 1 78 ? 7.938 2.590 -5.445 1.00 93.88 78 VAL A O 1
ATOM 589 N N . VAL A 1 79 ? 5.951 1.674 -4.960 1.00 95.25 79 VAL A N 1
ATOM 590 C CA . VAL A 1 79 ? 6.168 0.493 -5.808 1.00 95.25 79 VAL A CA 1
ATOM 591 C C . VAL A 1 79 ? 6.245 0.879 -7.281 1.00 95.25 79 VAL A C 1
ATOM 593 O O . VAL A 1 79 ? 7.199 0.505 -7.960 1.00 95.25 79 VAL A O 1
ATOM 596 N N . VAL A 1 80 ? 5.259 1.619 -7.786 1.00 93.44 80 VAL A N 1
ATOM 597 C CA . VAL A 1 80 ? 5.159 2.000 -9.203 1.00 93.44 80 VAL A CA 1
ATOM 598 C C . VAL A 1 80 ? 6.364 2.809 -9.667 1.00 93.44 80 VAL A C 1
ATOM 600 O O . VAL A 1 80 ? 6.951 2.490 -10.700 1.00 93.44 80 VAL A O 1
ATOM 603 N N . GLU A 1 81 ? 6.760 3.813 -8.895 1.00 92.31 81 GLU A N 1
ATOM 604 C CA . GLU A 1 81 ? 7.900 4.674 -9.197 1.00 92.31 81 GLU A CA 1
ATOM 605 C C . GLU A 1 81 ? 9.206 3.877 -9.195 1.00 92.31 81 GLU A C 1
ATOM 607 O O . GLU A 1 81 ? 10.042 4.027 -10.087 1.00 92.31 81 GLU A O 1
ATOM 612 N N . ASN A 1 82 ? 9.364 2.955 -8.243 1.00 94.50 82 ASN A N 1
ATOM 613 C CA . ASN A 1 82 ? 10.549 2.112 -8.168 1.00 94.50 82 ASN A CA 1
ATOM 614 C C . ASN A 1 82 ? 10.609 1.089 -9.322 1.00 94.50 82 ASN A C 1
ATOM 616 O O . ASN A 1 82 ? 11.696 0.809 -9.831 1.00 94.50 82 ASN A O 1
ATOM 620 N N . VAL A 1 83 ? 9.466 0.561 -9.784 1.00 94.44 83 VAL A N 1
ATOM 621 C CA . VAL A 1 83 ? 9.406 -0.269 -11.005 1.00 94.44 83 VAL A CA 1
ATOM 622 C C . VAL A 1 83 ? 9.795 0.556 -12.223 1.00 94.44 83 VAL A C 1
ATOM 624 O O . VAL A 1 83 ? 10.637 0.121 -13.009 1.00 94.44 83 VAL A O 1
ATOM 627 N N . GLU A 1 84 ? 9.230 1.751 -12.372 1.00 92.00 84 GLU A N 1
ATOM 628 C CA . GLU A 1 84 ? 9.528 2.632 -13.500 1.00 92.00 84 GLU A CA 1
ATOM 629 C C . GLU A 1 84 ? 11.009 3.019 -13.538 1.00 92.00 84 GLU A C 1
ATOM 631 O O . GLU A 1 84 ? 11.637 2.934 -14.594 1.00 92.00 84 GLU A O 1
ATOM 636 N N . ARG A 1 85 ? 11.618 3.330 -12.386 1.00 92.81 85 ARG A N 1
ATOM 637 C CA . ARG A 1 85 ? 13.062 3.593 -12.275 1.00 92.81 85 ARG A CA 1
ATOM 638 C C . ARG A 1 85 ? 13.901 2.424 -12.798 1.00 92.81 85 ARG A C 1
ATOM 640 O O . ARG A 1 85 ? 14.890 2.629 -13.508 1.00 92.81 85 ARG A O 1
ATOM 647 N N . ASN A 1 86 ? 13.506 1.195 -12.474 1.00 93.81 86 ASN A N 1
ATOM 648 C CA . ASN A 1 86 ? 14.194 -0.018 -12.914 1.00 93.81 86 ASN A CA 1
ATOM 649 C C . ASN A 1 86 ? 14.007 -0.276 -14.422 1.00 93.81 86 ASN A C 1
ATOM 651 O O . ASN A 1 86 ? 14.961 -0.665 -15.101 1.00 93.81 86 ASN A O 1
ATOM 655 N N . ILE A 1 87 ? 12.829 0.012 -14.984 1.00 92.06 87 ILE A N 1
ATOM 656 C CA . ILE A 1 87 ? 12.595 -0.063 -16.438 1.00 92.06 87 ILE A CA 1
ATOM 657 C C . ILE A 1 87 ? 13.378 1.025 -17.183 1.00 92.06 87 ILE A C 1
ATOM 659 O O . ILE A 1 87 ? 13.971 0.750 -18.231 1.00 92.06 87 ILE A O 1
ATOM 663 N N . ALA A 1 88 ? 13.414 2.247 -16.652 1.00 89.50 88 ALA A N 1
ATOM 664 C CA . ALA A 1 88 ? 14.192 3.353 -17.209 1.00 89.50 88 ALA A CA 1
ATOM 665 C C . ALA A 1 88 ? 15.698 3.035 -17.224 1.00 89.50 88 ALA A C 1
ATOM 667 O O . ALA A 1 88 ? 16.407 3.429 -18.147 1.00 89.50 88 ALA A O 1
ATOM 668 N N . SER A 1 89 ? 16.159 2.229 -16.264 1.00 90.12 89 SER A N 1
ATOM 669 C CA . SER A 1 89 ? 17.528 1.700 -16.191 1.00 90.12 89 SER A CA 1
ATOM 670 C C . SER A 1 89 ? 17.799 0.538 -17.169 1.00 90.12 89 SER A C 1
ATOM 672 O O . SER A 1 89 ? 18.900 -0.007 -17.193 1.00 90.12 89 SER A O 1
ATOM 674 N N . GLY A 1 90 ? 16.817 0.159 -17.997 1.00 89.19 90 GLY A N 1
ATOM 675 C CA . GLY A 1 90 ? 16.964 -0.800 -19.097 1.00 89.19 90 GLY A CA 1
ATOM 676 C C . GLY A 1 90 ? 16.398 -2.197 -18.838 1.00 89.19 90 GLY A C 1
ATOM 677 O O . GLY A 1 90 ? 16.481 -3.052 -19.721 1.00 89.19 90 GLY A O 1
ATOM 678 N N . LEU A 1 91 ? 15.793 -2.450 -17.675 1.00 91.75 91 LEU A N 1
ATOM 679 C CA . LEU A 1 91 ? 15.167 -3.741 -17.390 1.00 91.75 91 LEU A CA 1
ATOM 680 C C . LEU A 1 91 ? 13.822 -3.895 -18.110 1.00 91.75 91 LEU A C 1
ATOM 682 O O . LEU A 1 91 ? 13.074 -2.941 -18.328 1.00 91.75 91 LEU A O 1
ATOM 686 N N . ALA A 1 92 ? 13.485 -5.136 -18.463 1.00 92.25 92 ALA A N 1
ATOM 687 C CA . ALA A 1 92 ? 12.129 -5.460 -18.888 1.00 92.25 92 ALA A CA 1
ATOM 688 C C . ALA A 1 92 ? 11.149 -5.336 -17.695 1.00 92.25 92 ALA A C 1
ATOM 690 O O . ALA A 1 92 ? 11.566 -5.526 -16.552 1.00 92.25 92 ALA A O 1
ATOM 691 N N . PRO A 1 93 ? 9.847 -5.078 -17.928 1.00 90.62 93 PRO A N 1
ATOM 692 C CA . PRO A 1 93 ? 8.865 -4.859 -16.861 1.00 90.62 93 PRO A CA 1
ATOM 693 C C . PRO A 1 93 ? 8.823 -5.958 -15.794 1.00 90.62 93 PRO A C 1
ATOM 695 O O . PRO A 1 93 ? 8.836 -5.665 -14.607 1.00 90.62 93 PRO A O 1
ATOM 698 N N . ASN A 1 94 ? 8.844 -7.230 -16.199 1.00 92.75 94 ASN A N 1
ATOM 699 C CA . ASN A 1 94 ? 8.788 -8.352 -15.263 1.00 92.75 94 ASN A CA 1
ATOM 700 C C . ASN A 1 94 ? 10.019 -8.429 -14.322 1.00 92.75 94 ASN A C 1
ATOM 702 O O . ASN A 1 94 ? 9.824 -8.385 -13.104 1.00 92.75 94 ASN A O 1
ATOM 706 N N . PRO A 1 95 ? 11.277 -8.464 -14.816 1.00 93.00 95 PRO A N 1
ATOM 707 C CA . PRO A 1 95 ? 12.442 -8.441 -13.930 1.00 93.00 95 PRO A CA 1
ATOM 708 C C . PRO A 1 95 ? 12.576 -7.126 -13.152 1.00 93.00 95 PRO A C 1
ATOM 710 O O . PRO A 1 95 ? 13.050 -7.157 -12.019 1.00 93.00 95 PRO A O 1
ATOM 713 N N . ALA A 1 96 ? 12.120 -5.995 -13.705 1.00 94.44 96 ALA A N 1
ATOM 714 C CA . ALA A 1 96 ? 12.064 -4.728 -12.978 1.00 94.44 96 ALA A CA 1
ATOM 715 C C . ALA A 1 96 ? 11.154 -4.833 -11.746 1.00 94.44 96 ALA A C 1
ATOM 717 O O . ALA A 1 96 ? 11.580 -4.473 -10.654 1.00 94.44 96 ALA A O 1
ATOM 718 N N . SER A 1 97 ? 9.950 -5.400 -11.883 1.00 94.38 97 SER A N 1
ATOM 719 C CA . SER A 1 97 ? 9.033 -5.609 -10.755 1.00 94.38 97 SER A CA 1
ATOM 720 C C . SER A 1 97 ? 9.587 -6.555 -9.691 1.00 94.38 97 SER A C 1
ATOM 722 O O . SER A 1 97 ? 9.421 -6.291 -8.500 1.00 94.38 97 SER A O 1
ATOM 724 N N . HIS A 1 98 ? 10.295 -7.615 -10.087 1.00 94.56 98 HIS A N 1
ATOM 725 C CA . HIS A 1 98 ? 10.967 -8.501 -9.131 1.00 94.56 98 HIS A CA 1
ATOM 726 C C . HIS A 1 98 ? 12.100 -7.799 -8.379 1.00 94.56 98 HIS A C 1
ATOM 728 O O . HIS A 1 98 ? 12.182 -7.918 -7.156 1.00 94.56 98 HIS A O 1
ATOM 734 N N . LEU A 1 99 ? 12.947 -7.044 -9.085 1.00 95.56 99 LEU A N 1
ATOM 735 C CA . LEU A 1 99 ? 14.016 -6.272 -8.455 1.00 95.56 99 LEU A CA 1
ATOM 736 C C . LEU A 1 99 ? 13.442 -5.232 -7.491 1.00 95.56 99 LEU A C 1
ATOM 738 O O . LEU A 1 99 ? 13.914 -5.117 -6.364 1.00 95.56 99 LEU A O 1
ATOM 742 N N . THR A 1 100 ? 12.370 -4.552 -7.891 1.00 95.75 100 THR A N 1
ATOM 743 C CA . THR A 1 100 ? 11.683 -3.578 -7.047 1.00 95.75 100 THR A CA 1
ATOM 744 C C . THR A 1 100 ? 11.239 -4.189 -5.724 1.00 95.75 100 THR A C 1
ATOM 746 O O . THR A 1 100 ? 11.459 -3.575 -4.686 1.00 95.75 100 THR A O 1
ATOM 749 N N . MET A 1 101 ? 10.700 -5.410 -5.711 1.00 95.62 101 MET A N 1
ATOM 750 C CA . MET A 1 101 ? 10.294 -6.051 -4.452 1.00 95.62 101 MET A CA 1
ATOM 751 C C . MET A 1 101 ? 11.472 -6.378 -3.526 1.00 95.62 101 MET A C 1
ATOM 753 O O . MET A 1 101 ? 11.304 -6.343 -2.308 1.00 95.62 101 MET A O 1
ATOM 757 N N . ASN A 1 102 ? 12.669 -6.611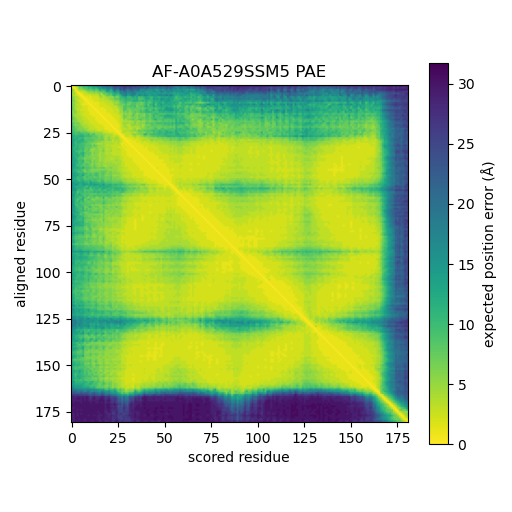 -4.067 1.00 95.38 102 ASN A N 1
ATOM 758 C CA . ASN A 1 102 ? 13.876 -6.782 -3.254 1.00 95.38 102 ASN A CA 1
ATOM 759 C C . ASN A 1 102 ? 14.376 -5.457 -2.657 1.00 95.38 102 ASN A C 1
ATOM 761 O O . ASN A 1 102 ? 14.973 -5.460 -1.584 1.00 95.38 102 ASN A O 1
ATOM 765 N N . GLU A 1 103 ? 14.138 -4.336 -3.340 1.00 95.06 103 GLU A N 1
ATOM 766 C CA . GLU A 1 103 ? 14.572 -3.006 -2.900 1.00 95.06 103 GLU A CA 1
ATOM 767 C C . GLU A 1 103 ? 13.616 -2.388 -1.874 1.00 95.06 103 GLU A C 1
ATOM 769 O O . GLU A 1 103 ? 14.069 -1.854 -0.864 1.00 95.06 103 GLU A O 1
ATOM 774 N N . VAL A 1 104 ? 12.301 -2.455 -2.121 1.00 95.75 104 VAL A N 1
ATOM 775 C CA . VAL A 1 104 ? 11.300 -1.738 -1.306 1.00 95.75 104 VAL A CA 1
ATOM 776 C C . VAL A 1 104 ? 10.435 -2.648 -0.438 1.00 95.75 104 VAL A C 1
ATOM 778 O O . VAL A 1 104 ? 9.803 -2.163 0.496 1.00 95.75 104 VAL A O 1
ATOM 781 N N . GLY A 1 105 ? 10.397 -3.960 -0.692 1.00 95.06 105 GLY A N 1
ATOM 782 C CA . GLY A 1 105 ? 9.462 -4.864 -0.011 1.00 95.06 105 GLY A CA 1
ATOM 783 C C . GLY A 1 105 ? 9.647 -4.891 1.508 1.00 95.06 105 GLY A C 1
ATOM 784 O O . GLY A 1 105 ? 8.678 -4.806 2.261 1.00 95.06 105 GLY A O 1
ATOM 785 N N . THR A 1 106 ? 10.896 -4.928 1.978 1.00 95.69 106 THR A N 1
ATOM 786 C CA . THR A 1 106 ? 11.211 -4.867 3.415 1.00 95.69 106 THR A CA 1
ATOM 787 C C . THR A 1 106 ? 10.856 -3.514 4.029 1.00 95.69 106 THR A C 1
ATOM 789 O O . THR A 1 106 ? 10.375 -3.474 5.161 1.00 95.69 106 THR A O 1
ATOM 792 N N . ALA A 1 107 ? 11.033 -2.419 3.285 1.00 95.81 107 ALA A N 1
ATOM 793 C CA . ALA A 1 107 ? 10.666 -1.078 3.728 1.00 95.81 107 ALA A CA 1
ATOM 794 C C . ALA A 1 107 ? 9.144 -0.934 3.897 1.00 95.81 107 ALA A C 1
ATOM 796 O O . ALA A 1 107 ? 8.702 -0.454 4.938 1.00 95.81 107 ALA A O 1
ATOM 797 N N . ILE A 1 108 ? 8.345 -1.430 2.944 1.00 96.12 108 ILE A N 1
ATOM 798 C CA . ILE A 1 108 ? 6.871 -1.415 3.020 1.00 96.12 108 ILE A CA 1
ATOM 799 C C . ILE A 1 108 ? 6.390 -2.188 4.252 1.00 96.12 108 ILE A C 1
ATOM 801 O O . ILE A 1 108 ? 5.564 -1.690 5.019 1.00 96.12 108 ILE A O 1
ATOM 805 N N . ILE A 1 109 ? 6.945 -3.381 4.497 1.00 96.88 109 ILE A N 1
ATOM 806 C CA . ILE A 1 109 ? 6.613 -4.178 5.689 1.00 96.88 109 ILE A CA 1
ATOM 807 C C . ILE A 1 109 ? 6.973 -3.412 6.966 1.00 96.88 109 ILE A C 1
ATOM 809 O O . ILE A 1 109 ? 6.165 -3.351 7.892 1.00 96.88 109 ILE A O 1
ATOM 813 N N . ALA A 1 110 ? 8.160 -2.804 7.022 1.00 97.12 110 ALA A N 1
ATOM 814 C CA . ALA A 1 110 ? 8.607 -2.051 8.189 1.00 97.12 110 ALA A CA 1
ATOM 815 C C . ALA A 1 110 ? 7.697 -0.849 8.483 1.00 97.12 110 ALA A C 1
ATOM 817 O O . ALA A 1 110 ? 7.247 -0.696 9.617 1.00 97.12 110 ALA A O 1
ATOM 818 N N . ILE A 1 111 ? 7.373 -0.037 7.472 1.00 94.94 111 ILE A N 1
ATOM 819 C CA . ILE A 1 111 ? 6.482 1.128 7.609 1.00 94.94 111 ILE A CA 1
ATOM 820 C C . ILE A 1 111 ? 5.097 0.683 8.082 1.00 94.94 111 ILE A C 1
ATOM 822 O O . ILE A 1 111 ? 4.551 1.252 9.028 1.00 94.94 111 ILE A O 1
ATOM 826 N N . SER A 1 112 ? 4.568 -0.388 7.493 1.00 94.94 112 SER A N 1
ATOM 827 C CA . SER A 1 112 ? 3.261 -0.935 7.857 1.00 94.94 112 SER A CA 1
ATOM 828 C C . SER A 1 112 ? 3.215 -1.383 9.315 1.00 94.94 112 SER A C 1
ATOM 830 O O . SER A 1 112 ? 2.285 -1.045 10.046 1.00 94.94 112 SER A O 1
ATOM 832 N N . LEU A 1 113 ? 4.245 -2.098 9.775 1.00 96.62 113 LEU A N 1
ATOM 833 C CA . LEU A 1 113 ? 4.355 -2.522 11.170 1.00 96.62 113 LEU A CA 1
ATOM 834 C C . LEU A 1 113 ? 4.509 -1.335 12.122 1.00 96.62 113 LEU A C 1
ATOM 836 O O . LEU A 1 113 ? 3.908 -1.350 13.193 1.00 96.62 113 LEU A O 1
ATOM 840 N N . VAL A 1 114 ? 5.263 -0.302 11.740 1.00 96.50 114 VAL A N 1
ATOM 841 C CA . VAL A 1 114 ? 5.404 0.928 12.533 1.00 96.50 114 VAL A CA 1
ATOM 842 C C . VAL A 1 114 ? 4.061 1.641 12.668 1.00 96.50 114 VAL A C 1
ATOM 844 O O . VAL A 1 114 ? 3.672 1.986 13.780 1.00 96.50 114 VAL A O 1
ATOM 847 N N . LEU A 1 115 ? 3.313 1.812 11.577 1.00 93.44 115 LEU A N 1
ATOM 848 C CA . LEU A 1 115 ? 1.984 2.429 11.611 1.00 93.44 115 LEU A CA 1
ATOM 849 C C . LEU A 1 115 ? 1.016 1.628 12.486 1.00 93.44 115 LEU A C 1
ATOM 851 O O . LEU A 1 115 ? 0.354 2.191 13.357 1.00 93.44 115 LEU A O 1
ATOM 855 N N . ILE A 1 116 ? 0.985 0.304 12.329 1.00 94.81 116 ILE A N 1
ATOM 856 C CA . ILE A 1 116 ? 0.181 -0.573 13.187 1.00 94.81 116 ILE A CA 1
ATOM 857 C C . ILE A 1 116 ? 0.608 -0.414 14.655 1.00 94.81 116 ILE A C 1
ATOM 859 O O . ILE A 1 116 ? -0.247 -0.248 15.520 1.00 94.81 116 ILE A O 1
ATOM 863 N N . ALA A 1 117 ? 1.908 -0.385 14.950 1.00 95.31 117 ALA A N 1
ATOM 864 C CA . ALA A 1 117 ? 2.425 -0.207 16.307 1.00 95.31 117 ALA A CA 1
ATOM 865 C C . ALA A 1 117 ? 2.104 1.171 16.910 1.00 95.31 117 ALA A C 1
ATOM 867 O O . ALA A 1 117 ? 1.985 1.279 18.128 1.00 95.31 117 ALA A O 1
ATOM 868 N N . VAL A 1 118 ? 1.931 2.211 16.091 1.00 93.50 118 VAL A N 1
ATOM 869 C CA . VAL A 1 118 ? 1.508 3.545 16.544 1.00 93.50 118 VAL A CA 1
ATOM 870 C C . VAL A 1 118 ? 0.014 3.570 16.873 1.00 93.50 118 VAL A C 1
ATOM 872 O O . VAL A 1 118 ? -0.378 4.126 17.899 1.00 93.50 118 VAL A O 1
ATOM 875 N N . PHE A 1 119 ? -0.830 2.957 16.041 1.00 90.44 119 PHE A N 1
ATOM 876 C CA . PHE A 1 119 ? -2.284 3.065 16.190 1.00 90.44 119 PHE A CA 1
ATOM 877 C C . PHE A 1 119 ? -2.897 1.993 17.093 1.00 90.44 119 PHE A C 1
ATOM 879 O O . PHE A 1 119 ? -3.799 2.310 17.868 1.00 90.44 119 PHE A O 1
ATOM 886 N N . VAL A 1 120 ? -2.404 0.754 17.080 1.00 91.88 120 VAL A N 1
ATOM 887 C CA . VAL A 1 120 ? -2.956 -0.339 17.903 1.00 91.88 120 VAL A CA 1
ATOM 888 C C . VAL A 1 120 ? -2.991 -0.006 19.403 1.00 91.88 120 VAL A C 1
ATOM 890 O O . VAL A 1 120 ? -4.023 -0.264 20.017 1.00 91.88 120 VAL A O 1
ATOM 893 N N . PRO A 1 121 ? -1.975 0.627 20.025 1.00 91.31 121 PRO A N 1
ATOM 894 C CA . PRO A 1 121 ? -2.044 1.004 21.439 1.00 91.31 121 PRO A CA 1
ATOM 895 C C . PRO A 1 121 ? -3.200 1.954 21.771 1.00 91.31 121 PRO A C 1
ATOM 897 O O . PRO A 1 121 ? -3.772 1.879 22.858 1.00 91.31 121 PRO A O 1
ATOM 900 N N . THR A 1 122 ? -3.591 2.820 20.832 1.00 88.62 122 THR A N 1
ATOM 901 C CA . THR A 1 122 ? -4.683 3.782 21.050 1.00 88.62 122 THR A CA 1
ATOM 902 C C . THR A 1 122 ? -6.053 3.104 21.169 1.00 88.62 122 THR A C 1
ATOM 904 O O . THR A 1 122 ? -6.961 3.666 21.779 1.00 88.62 122 THR A O 1
ATOM 907 N N . ALA A 1 123 ? -6.182 1.859 20.694 1.00 87.50 123 ALA A N 1
ATOM 908 C CA . ALA A 1 123 ? -7.369 1.027 20.883 1.00 87.50 123 ALA A CA 1
ATOM 909 C C . ALA A 1 123 ? -7.593 0.601 22.347 1.00 87.50 123 ALA A C 1
ATOM 911 O O . ALA A 1 123 ? -8.706 0.233 22.713 1.00 87.50 123 ALA A O 1
ATOM 912 N N . PHE A 1 124 ? -6.559 0.655 23.193 1.00 88.88 124 PHE A N 1
ATOM 913 C CA . PHE A 1 124 ? -6.626 0.227 24.596 1.00 88.88 124 PHE A CA 1
ATOM 914 C C . PHE A 1 124 ? -6.912 1.373 25.572 1.00 88.88 124 PHE A C 1
ATOM 916 O O . PHE A 1 124 ? -6.926 1.161 26.786 1.00 88.88 124 PHE A O 1
ATOM 923 N N . ILE A 1 125 ? -7.139 2.591 25.072 1.00 91.00 125 ILE A N 1
ATOM 924 C CA . ILE A 1 125 ? -7.483 3.737 25.915 1.00 91.00 125 ILE A CA 1
ATOM 925 C C . ILE A 1 125 ? -8.862 3.477 26.555 1.00 91.00 125 ILE A C 1
ATOM 927 O O . ILE A 1 125 ? -9.826 3.229 25.831 1.00 91.00 125 ILE A O 1
ATOM 931 N N . PRO A 1 126 ? -8.999 3.523 27.894 1.00 87.88 126 PRO A N 1
ATOM 932 C CA . PRO A 1 126 ? -10.278 3.297 28.556 1.00 87.88 126 PRO A CA 1
ATOM 933 C C . PRO A 1 126 ? -11.195 4.530 28.491 1.00 87.88 126 PRO A C 1
ATOM 935 O O . PRO A 1 126 ? -10.762 5.664 28.284 1.00 87.88 126 PRO A O 1
ATOM 938 N N . GLY A 1 127 ? -12.487 4.310 28.741 1.00 89.12 127 GLY A N 1
ATOM 939 C CA . GLY A 1 127 ? -13.499 5.365 28.823 1.00 89.12 127 GLY A CA 1
ATOM 940 C C . GLY A 1 127 ? -14.183 5.692 27.492 1.00 89.12 127 GLY A C 1
ATOM 941 O O . GLY A 1 127 ? -13.932 5.072 26.461 1.00 89.12 127 GLY A O 1
ATOM 942 N N . ILE A 1 128 ? -15.083 6.680 27.524 1.00 83.31 128 ILE A N 1
ATOM 943 C CA . ILE A 1 128 ? -15.906 7.073 26.366 1.00 83.31 128 ILE A CA 1
ATOM 944 C C . ILE A 1 128 ? -15.027 7.618 25.233 1.00 83.31 128 ILE A C 1
ATOM 946 O O . ILE A 1 128 ? -15.212 7.247 24.078 1.00 83.31 128 ILE A O 1
ATOM 950 N N . SER A 1 129 ? -14.017 8.428 25.562 1.00 82.00 129 SER A N 1
ATOM 951 C CA . SER A 1 129 ? -13.048 8.930 24.581 1.00 82.00 129 SER A CA 1
ATOM 952 C C . SER A 1 129 ? -12.264 7.799 23.908 1.00 82.00 129 SER A C 1
ATOM 954 O O . SER A 1 129 ? -11.982 7.870 22.715 1.00 82.00 129 SER A O 1
ATOM 956 N N . GLY A 1 130 ? -11.966 6.725 24.644 1.00 82.44 130 GLY A N 1
ATOM 957 C CA . GLY A 1 130 ? -11.286 5.539 24.128 1.00 82.44 130 GLY A CA 1
ATOM 958 C C . GLY A 1 130 ? -12.075 4.790 23.056 1.00 82.44 130 GLY A C 1
ATOM 959 O O . GLY A 1 130 ? -11.502 4.358 22.061 1.00 82.44 130 GLY A O 1
ATOM 960 N N . GLN A 1 131 ? -13.403 4.724 23.187 1.00 81.69 131 GLN A N 1
ATOM 961 C CA . GLN A 1 131 ? -14.277 4.126 22.167 1.00 81.69 131 GLN A CA 1
ATOM 962 C C . GLN A 1 131 ? -14.224 4.883 20.832 1.00 81.69 131 GLN A C 1
ATOM 964 O O . GLN A 1 131 ? -14.346 4.276 19.767 1.00 81.69 131 GLN A O 1
ATOM 969 N N . PHE A 1 132 ? -14.003 6.200 20.869 1.00 82.88 132 PHE A N 1
ATOM 970 C CA . PHE A 1 132 ? -13.820 6.994 19.657 1.00 82.88 132 PHE A CA 1
ATOM 971 C C . PHE A 1 132 ? -12.459 6.722 18.997 1.00 82.88 132 PHE A C 1
ATOM 973 O O . PHE A 1 132 ? -12.393 6.538 17.780 1.00 82.88 132 PHE A O 1
ATOM 980 N N . TYR A 1 133 ? -11.385 6.616 19.786 1.00 85.69 133 TYR A N 1
ATOM 981 C CA . TYR A 1 133 ? -10.063 6.252 19.266 1.00 85.69 133 TYR A CA 1
ATOM 982 C C . TYR A 1 133 ? -10.013 4.822 18.733 1.00 85.69 133 TYR A C 1
ATOM 984 O O . TYR A 1 133 ? -9.387 4.597 17.706 1.00 85.69 133 TYR A O 1
ATOM 992 N N . LEU A 1 134 ? -10.719 3.879 19.361 1.00 89.88 134 LEU A N 1
ATOM 993 C CA . LEU A 1 134 ? -10.773 2.475 18.950 1.00 89.88 134 LEU A CA 1
ATOM 994 C C . LEU A 1 134 ? -11.162 2.314 17.476 1.00 89.88 134 LEU A C 1
ATOM 996 O O . LEU A 1 134 ? -10.472 1.642 16.712 1.00 89.88 134 LEU A O 1
ATOM 1000 N N . GLN A 1 135 ? -12.257 2.953 17.069 1.00 89.62 135 GLN A N 1
ATOM 1001 C CA . GLN A 1 135 ? -12.783 2.824 15.710 1.00 89.62 135 GLN A CA 1
ATOM 1002 C C . GLN A 1 135 ? -11.843 3.442 14.677 1.00 89.62 135 GLN A C 1
ATOM 1004 O O . GLN A 1 135 ? -11.618 2.874 13.609 1.00 89.62 135 GLN A O 1
ATOM 1009 N N . PHE A 1 136 ? -11.258 4.589 15.012 1.00 90.25 136 PHE A N 1
ATOM 1010 C CA . PHE A 1 136 ? -10.281 5.266 14.172 1.00 90.25 136 PHE A CA 1
ATOM 1011 C C . PHE A 1 136 ? -8.987 4.448 14.032 1.00 90.25 136 PHE A C 1
ATOM 1013 O O . PHE A 1 136 ? -8.516 4.202 12.922 1.00 90.25 136 PHE A O 1
ATOM 1020 N N . ALA A 1 137 ? -8.463 3.951 15.152 1.00 92.06 137 ALA A N 1
ATOM 1021 C CA . ALA A 1 137 ? -7.240 3.167 15.235 1.00 92.06 137 ALA A CA 1
ATOM 1022 C C . ALA A 1 137 ? -7.330 1.856 14.459 1.00 92.06 137 ALA A C 1
ATOM 1024 O O . ALA A 1 137 ? -6.441 1.541 13.670 1.00 92.06 137 ALA A O 1
ATOM 1025 N N . ILE A 1 138 ? -8.418 1.105 14.650 1.00 92.75 138 ILE A N 1
ATOM 1026 C CA . ILE A 1 138 ? -8.633 -0.162 13.948 1.00 92.75 138 ILE A CA 1
ATOM 1027 C C . ILE A 1 138 ? -8.800 0.085 12.453 1.00 92.75 138 ILE A C 1
ATOM 1029 O O . ILE A 1 138 ? -8.226 -0.655 11.659 1.00 92.75 138 ILE A O 1
ATOM 1033 N N . THR A 1 139 ? -9.516 1.141 12.058 1.00 93.62 139 THR A N 1
ATOM 1034 C CA . THR A 1 139 ? -9.671 1.489 10.639 1.00 93.62 139 THR A CA 1
ATOM 1035 C C . THR A 1 139 ? -8.315 1.707 9.971 1.00 93.62 139 THR A C 1
ATOM 1037 O O . THR A 1 139 ? -8.070 1.132 8.914 1.00 93.62 139 THR A O 1
ATOM 1040 N N . ILE A 1 140 ? -7.417 2.476 10.597 1.00 93.62 140 ILE A N 1
ATOM 1041 C CA . ILE A 1 140 ? -6.077 2.745 10.054 1.00 93.62 140 ILE A CA 1
ATOM 1042 C C . ILE A 1 140 ? -5.189 1.498 10.093 1.00 93.62 140 ILE A C 1
ATOM 1044 O O . ILE A 1 140 ? -4.497 1.206 9.122 1.00 93.62 140 ILE A O 1
ATOM 1048 N N . ALA A 1 141 ? -5.194 0.742 11.192 1.00 95.06 141 ALA A N 1
ATOM 1049 C CA . ALA A 1 141 ? -4.357 -0.449 11.319 1.00 95.06 141 ALA A CA 1
ATOM 1050 C C . ALA A 1 141 ? -4.730 -1.514 10.276 1.00 95.06 141 ALA A C 1
ATOM 1052 O O . ALA A 1 141 ? -3.858 -2.085 9.621 1.00 95.06 141 ALA A O 1
ATOM 1053 N N . VAL A 1 142 ? -6.030 -1.744 10.083 1.00 95.69 142 VAL A N 1
ATOM 1054 C CA . VAL A 1 142 ? -6.545 -2.688 9.087 1.00 95.69 142 VAL A CA 1
ATOM 1055 C C . VAL A 1 142 ? -6.275 -2.190 7.672 1.00 95.69 142 VAL A C 1
ATOM 1057 O O . VAL A 1 142 ? -5.803 -2.969 6.846 1.00 95.69 142 VAL A O 1
ATOM 1060 N N . SER A 1 143 ? -6.533 -0.913 7.381 1.00 95.38 143 SER A N 1
ATOM 1061 C CA . SER A 1 143 ? -6.288 -0.375 6.041 1.00 95.38 143 SER A CA 1
ATOM 1062 C C . SER A 1 143 ? -4.815 -0.413 5.665 1.00 95.38 143 SER A C 1
ATOM 1064 O O . SER A 1 143 ? -4.493 -0.786 4.541 1.00 95.38 143 SER A O 1
ATOM 1066 N N . THR A 1 144 ? -3.926 -0.129 6.617 1.00 95.94 144 THR A N 1
ATOM 1067 C CA . THR A 1 144 ? -2.475 -0.246 6.445 1.00 95.94 144 THR A CA 1
ATOM 1068 C C . THR A 1 144 ? -2.078 -1.694 6.178 1.00 95.94 144 THR A C 1
ATOM 1070 O O . THR A 1 144 ? -1.336 -1.962 5.241 1.00 95.94 144 THR A O 1
ATOM 1073 N N . ALA A 1 145 ? -2.604 -2.657 6.942 1.00 96.69 145 ALA A N 1
ATOM 1074 C CA . ALA A 1 145 ? -2.299 -4.072 6.728 1.00 96.69 145 ALA A CA 1
ATOM 1075 C C . ALA A 1 145 ? -2.743 -4.560 5.337 1.00 96.69 145 ALA A C 1
ATOM 1077 O O . ALA A 1 145 ? -2.005 -5.274 4.655 1.00 96.69 145 ALA A O 1
ATOM 1078 N N . ILE A 1 146 ? -3.937 -4.154 4.899 1.00 97.00 146 ILE A N 1
ATOM 1079 C CA . ILE A 1 146 ? -4.458 -4.497 3.571 1.00 97.00 146 ILE A CA 1
ATOM 1080 C C . ILE A 1 146 ? -3.666 -3.777 2.478 1.00 97.00 146 ILE A C 1
ATOM 1082 O O . ILE A 1 146 ? -3.351 -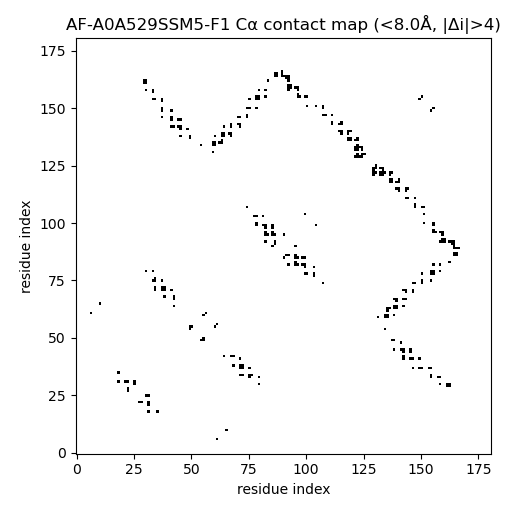4.396 1.465 1.00 97.00 146 ILE A O 1
ATOM 1086 N N . SER A 1 147 ? -3.301 -2.512 2.688 1.00 96.25 147 SER A N 1
ATOM 1087 C CA . SER A 1 147 ? -2.442 -1.744 1.783 1.00 96.25 147 SER A CA 1
ATOM 1088 C C . SER A 1 147 ? -1.099 -2.425 1.567 1.00 96.25 147 SER A C 1
ATOM 1090 O O . SER A 1 147 ? -0.718 -2.688 0.430 1.00 96.25 147 SER A O 1
ATOM 1092 N N . ALA A 1 148 ? -0.431 -2.808 2.655 1.00 96.44 148 ALA A N 1
ATOM 1093 C CA . ALA A 1 148 ? 0.842 -3.512 2.622 1.00 96.44 148 ALA A CA 1
ATOM 1094 C C . ALA A 1 148 ? 0.734 -4.803 1.809 1.00 96.44 148 ALA A C 1
ATOM 1096 O O . ALA A 1 148 ? 1.543 -5.065 0.921 1.00 96.44 148 ALA A O 1
ATOM 1097 N N . PHE A 1 149 ? -0.310 -5.594 2.070 1.00 96.94 149 PHE A N 1
ATOM 1098 C CA . PHE A 1 149 ? -0.578 -6.809 1.311 1.00 96.94 149 PHE A CA 1
ATOM 1099 C C . PHE A 1 149 ? -0.772 -6.508 -0.180 1.00 96.94 149 PHE A C 1
ATOM 1101 O O . PHE A 1 149 ? -0.180 -7.175 -1.028 1.00 96.94 149 PHE A O 1
ATOM 1108 N N . ASN A 1 150 ? -1.557 -5.483 -0.504 1.00 96.06 150 ASN A N 1
ATOM 1109 C CA . ASN A 1 150 ? -1.844 -5.067 -1.871 1.00 96.06 150 ASN A CA 1
ATOM 1110 C C . ASN A 1 150 ? -0.574 -4.602 -2.605 1.00 96.06 150 ASN A C 1
ATOM 1112 O O . ASN A 1 150 ? -0.317 -5.001 -3.740 1.00 96.06 150 ASN A O 1
ATOM 1116 N N . SER A 1 151 ? 0.272 -3.830 -1.931 1.00 94.69 151 SER A N 1
ATOM 1117 C CA . SER A 1 151 ? 1.513 -3.288 -2.486 1.00 94.69 151 SER A CA 1
ATOM 1118 C C . SER A 1 151 ? 2.617 -4.326 -2.636 1.00 94.69 151 SER A C 1
ATOM 1120 O O . SER A 1 151 ? 3.438 -4.204 -3.538 1.00 94.69 151 SER A O 1
ATOM 1122 N N . LEU A 1 152 ? 2.606 -5.391 -1.835 1.00 95.31 152 LEU A N 1
ATOM 1123 C CA . LEU A 1 152 ? 3.524 -6.525 -1.990 1.00 95.31 152 LEU A CA 1
ATOM 1124 C C . LEU A 1 152 ? 3.053 -7.546 -3.038 1.00 95.31 152 LEU A C 1
ATOM 1126 O O . LEU A 1 152 ? 3.836 -8.402 -3.447 1.00 95.31 152 LEU A O 1
ATOM 1130 N N . THR A 1 153 ? 1.788 -7.487 -3.469 1.00 94.75 153 THR A N 1
ATOM 1131 C CA . THR A 1 153 ? 1.191 -8.500 -4.356 1.00 94.75 153 THR A CA 1
ATOM 1132 C C . THR A 1 153 ? 0.614 -7.900 -5.637 1.00 94.75 153 THR A C 1
ATOM 1134 O O . THR A 1 153 ? 1.174 -8.085 -6.717 1.00 94.75 153 THR A O 1
ATOM 1137 N N . LEU A 1 154 ? -0.493 -7.168 -5.543 1.00 94.62 154 LEU A N 1
ATOM 1138 C CA . LEU A 1 154 ? -1.221 -6.622 -6.682 1.00 94.62 154 LEU A CA 1
ATOM 1139 C C . LEU A 1 154 ? -0.427 -5.533 -7.406 1.00 94.62 154 LEU A C 1
ATOM 1141 O O . LEU A 1 154 ? -0.337 -5.575 -8.630 1.00 94.62 154 LEU A O 1
ATOM 1145 N N . SER A 1 155 ? 0.162 -4.578 -6.682 1.00 93.94 155 SER A N 1
ATOM 1146 C CA . SER A 1 155 ? 0.894 -3.454 -7.284 1.00 93.94 155 SER A CA 1
ATOM 1147 C C . SER A 1 155 ? 2.047 -3.901 -8.197 1.00 93.94 155 SER A C 1
ATOM 1149 O O . SER A 1 155 ? 2.058 -3.488 -9.361 1.00 93.94 155 SER A O 1
ATOM 1151 N N . PRO A 1 156 ? 2.979 -4.783 -7.770 1.00 93.62 156 PRO A N 1
ATOM 1152 C CA . PRO A 1 156 ? 4.038 -5.277 -8.650 1.00 93.62 156 PRO A CA 1
ATOM 1153 C C . PRO A 1 156 ? 3.496 -6.160 -9.778 1.00 93.62 156 PRO A C 1
ATOM 1155 O O . PRO A 1 156 ? 4.016 -6.096 -10.891 1.00 93.62 156 PRO A O 1
ATOM 1158 N N . ALA A 1 157 ? 2.439 -6.946 -9.540 1.00 94.50 157 ALA A N 1
ATOM 1159 C CA . ALA A 1 157 ? 1.824 -7.769 -10.582 1.00 94.50 157 ALA A CA 1
ATOM 1160 C C . ALA A 1 157 ? 1.200 -6.911 -11.695 1.00 94.50 157 ALA A C 1
ATOM 1162 O O . ALA A 1 157 ? 1.419 -7.167 -12.879 1.00 94.50 157 ALA A O 1
ATOM 1163 N N . LEU A 1 158 ? 0.463 -5.859 -11.331 1.00 93.44 158 LEU A N 1
ATOM 1164 C CA . LEU A 1 158 ? -0.114 -4.919 -12.288 1.00 93.44 158 LEU A CA 1
ATOM 1165 C C . LEU A 1 158 ? 0.973 -4.119 -13.012 1.00 93.44 158 LEU A C 1
ATOM 1167 O O . LEU A 1 158 ? 0.880 -3.949 -14.227 1.00 93.44 158 LEU A O 1
ATOM 1171 N N . ALA A 1 159 ? 2.020 -3.679 -12.310 1.00 90.94 159 ALA A N 1
ATOM 1172 C CA . ALA A 1 159 ? 3.139 -2.973 -12.930 1.00 90.94 159 ALA A CA 1
ATOM 1173 C C . ALA A 1 159 ? 3.850 -3.850 -13.979 1.00 90.94 159 ALA A C 1
ATOM 1175 O O . ALA A 1 159 ? 4.047 -3.413 -15.115 1.00 90.94 159 ALA A O 1
ATOM 1176 N N . ALA A 1 160 ? 4.128 -5.118 -13.657 1.00 91.12 160 ALA A N 1
ATOM 1177 C CA . ALA A 1 160 ? 4.744 -6.073 -14.581 1.00 91.12 160 ALA A CA 1
ATOM 1178 C C . ALA A 1 160 ? 3.897 -6.335 -15.840 1.00 91.12 160 ALA A C 1
ATOM 1180 O O . ALA A 1 160 ? 4.451 -6.585 -16.912 1.00 91.12 160 ALA A O 1
ATOM 1181 N N . LEU A 1 161 ? 2.565 -6.295 -15.717 1.00 91.38 161 LEU A N 1
ATOM 1182 C CA . LEU A 1 161 ? 1.626 -6.549 -16.816 1.00 91.38 161 LEU A CA 1
ATOM 1183 C C . LEU A 1 161 ? 1.349 -5.309 -17.680 1.00 91.38 161 LEU A C 1
ATOM 1185 O O . LEU A 1 161 ? 1.117 -5.437 -18.883 1.00 91.38 161 LEU A O 1
ATOM 1189 N N . LEU A 1 162 ? 1.327 -4.114 -17.085 1.00 90.38 162 LEU A N 1
ATOM 1190 C CA . LEU A 1 162 ? 0.867 -2.891 -17.753 1.00 90.38 162 LEU A CA 1
ATOM 1191 C C . LEU A 1 162 ? 2.003 -2.034 -18.325 1.00 90.38 162 LEU A C 1
ATOM 1193 O O . LEU A 1 162 ? 1.769 -1.274 -19.283 1.00 90.38 162 LEU A O 1
ATOM 1197 N N . PHE A 1 163 ? 3.206 -2.114 -17.748 1.00 89.69 163 PHE A N 1
ATOM 1198 C CA . PHE A 1 163 ? 4.312 -1.216 -18.087 1.00 89.69 163 PHE A CA 1
ATOM 1199 C C . PHE A 1 163 ? 5.025 -1.705 -19.350 1.00 89.69 163 PHE A C 1
ATOM 1201 O O . PHE A 1 163 ? 4.996 -2.886 -19.698 1.00 89.69 163 PHE A O 1
ATOM 1208 N N . LYS A 1 164 ? 5.634 -0.775 -20.091 1.00 83.38 164 LYS A N 1
ATOM 1209 C CA . LYS A 1 164 ? 6.322 -1.073 -21.353 1.00 83.38 164 LYS A CA 1
ATOM 1210 C C . LYS A 1 164 ? 7.831 -0.873 -21.200 1.00 83.38 164 LYS A C 1
ATOM 1212 O O . LYS A 1 164 ? 8.231 0.087 -20.552 1.00 83.38 164 LYS A O 1
ATOM 1217 N N . PRO A 1 165 ? 8.668 -1.716 -21.831 1.00 79.81 165 PRO A N 1
ATOM 1218 C CA . PRO A 1 165 ? 10.106 -1.480 -21.871 1.00 79.81 165 PRO A CA 1
ATOM 1219 C C . PRO A 1 165 ? 10.430 -0.174 -22.606 1.00 79.81 165 PRO A C 1
ATOM 1221 O O . PRO A 1 165 ? 9.936 0.048 -23.713 1.00 79.81 165 PRO A O 1
ATOM 1224 N N . HIS A 1 166 ? 11.333 0.635 -22.049 1.00 71.06 166 HIS A N 1
ATOM 1225 C CA . HIS A 1 166 ? 11.840 1.846 -22.708 1.00 71.06 166 HIS A CA 1
ATOM 1226 C C . HIS A 1 166 ? 12.767 1.541 -23.905 1.00 71.06 166 HIS A C 1
ATOM 1228 O O . HIS A 1 166 ? 12.967 2.387 -24.769 1.00 71.06 166 HI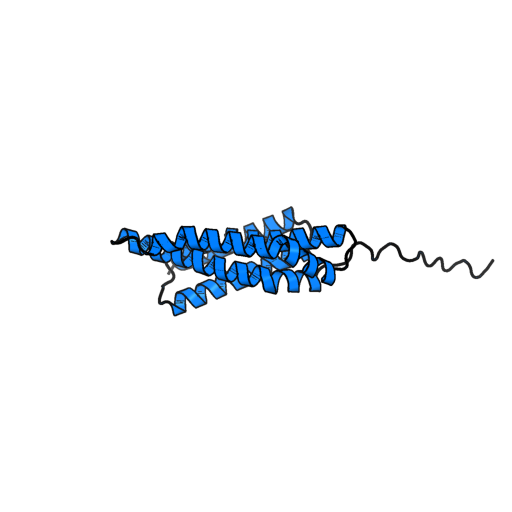S A O 1
ATOM 1234 N N . HIS A 1 167 ? 13.279 0.307 -24.017 1.00 55.84 167 HIS A N 1
ATOM 1235 C CA . HIS A 1 167 ? 14.288 -0.082 -25.014 1.00 55.84 167 HIS A CA 1
ATOM 1236 C C . HIS A 1 167 ? 13.757 -0.828 -26.256 1.00 55.84 167 HIS A C 1
ATOM 1238 O O . HIS A 1 167 ? 14.541 -1.347 -27.046 1.00 55.84 167 HIS A O 1
ATOM 1244 N N . ALA A 1 168 ? 12.446 -0.830 -26.518 1.00 49.50 168 ALA A N 1
ATOM 1245 C CA . ALA A 1 168 ? 11.899 -1.396 -27.763 1.00 49.50 168 ALA A CA 1
ATOM 1246 C C . ALA A 1 168 ? 11.987 -0.450 -28.989 1.00 49.50 168 ALA A C 1
ATOM 1248 O O . ALA A 1 168 ? 11.352 -0.716 -30.007 1.00 49.50 168 ALA A O 1
ATOM 1249 N N . ALA A 1 169 ? 12.759 0.644 -28.914 1.00 49.25 169 ALA A N 1
ATOM 1250 C CA . ALA A 1 169 ? 12.895 1.643 -29.985 1.00 49.25 169 ALA A CA 1
ATOM 1251 C C . ALA A 1 169 ? 14.314 1.764 -30.586 1.00 49.25 169 ALA A C 1
ATOM 1253 O O . ALA A 1 169 ? 14.583 2.717 -31.311 1.00 49.25 169 ALA A O 1
ATOM 1254 N N . ALA A 1 170 ? 15.219 0.809 -30.333 1.00 49.72 170 ALA A N 1
ATOM 1255 C CA . ALA A 1 170 ? 16.582 0.828 -30.888 1.00 49.72 170 ALA A CA 1
ATOM 1256 C C . ALA A 1 170 ? 16.983 -0.465 -31.628 1.00 49.72 170 ALA A C 1
ATOM 1258 O O . ALA A 1 170 ? 18.161 -0.808 -31.689 1.00 49.72 170 ALA A O 1
ATOM 1259 N N . ALA A 1 171 ? 16.023 -1.181 -32.225 1.00 46.34 171 ALA A N 1
ATOM 1260 C CA . ALA A 1 171 ? 16.310 -2.297 -33.129 1.00 46.34 171 ALA A CA 1
ATOM 1261 C C . ALA A 1 171 ? 15.665 -2.076 -34.512 1.00 46.34 171 ALA A C 1
ATOM 1263 O O . ALA A 1 171 ? 14.486 -2.349 -34.719 1.00 46.34 171 ALA A O 1
ATOM 1264 N N . ALA A 1 172 ? 16.521 -1.631 -35.442 1.00 45.12 172 ALA A N 1
ATOM 1265 C CA . ALA A 1 172 ? 16.404 -1.571 -36.906 1.00 45.12 172 ALA A CA 1
ATOM 1266 C C . ALA A 1 172 ? 15.603 -0.413 -37.554 1.00 45.12 172 ALA A C 1
ATOM 1268 O O . ALA A 1 172 ? 14.374 -0.469 -37.619 1.00 45.12 172 ALA A O 1
ATOM 1269 N N . PRO A 1 173 ? 16.271 0.533 -38.254 1.00 45.28 173 PRO A N 1
ATOM 1270 C CA . PRO A 1 173 ? 15.680 1.092 -39.458 1.00 45.28 173 PRO A CA 1
ATOM 1271 C C . PRO A 1 173 ? 15.728 -0.014 -40.519 1.00 45.28 173 PRO A C 1
ATOM 1273 O O . PRO A 1 173 ? 16.777 -0.313 -41.089 1.00 45.28 173 PRO A O 1
ATOM 1276 N N . ARG A 1 174 ? 14.597 -0.670 -40.786 1.00 51.81 174 ARG A N 1
ATOM 1277 C CA . ARG A 1 174 ? 14.447 -1.481 -42.001 1.00 51.81 174 ARG A CA 1
ATOM 1278 C C . ARG A 1 174 ? 14.422 -0.534 -43.201 1.00 51.81 174 ARG A C 1
ATOM 1280 O O . ARG A 1 174 ? 13.363 -0.169 -43.699 1.00 51.81 174 ARG A O 1
ATOM 1287 N N . PHE A 1 175 ? 15.606 -0.116 -43.640 1.00 49.53 175 PHE A N 1
ATOM 1288 C CA . PHE A 1 175 ? 15.809 0.580 -44.902 1.00 49.53 175 PHE A CA 1
ATOM 1289 C C . PHE A 1 175 ? 15.514 -0.412 -46.035 1.00 49.53 175 PHE A C 1
ATOM 1291 O O . PHE A 1 175 ? 16.353 -1.210 -46.443 1.00 49.53 175 PHE A O 1
ATOM 1298 N N . PHE A 1 176 ? 14.269 -0.393 -46.505 1.00 56.78 176 PHE A N 1
ATOM 1299 C CA . PHE A 1 176 ? 13.721 -1.248 -47.562 1.00 56.78 176 PHE A CA 1
ATOM 1300 C C . PHE A 1 176 ? 14.346 -0.991 -48.955 1.00 56.78 176 PHE A C 1
ATOM 1302 O O . PHE A 1 176 ? 14.006 -1.663 -49.921 1.00 56.78 176 PHE A O 1
ATOM 1309 N N . LEU A 1 177 ? 15.295 -0.053 -49.072 1.00 58.81 177 LEU A N 1
ATOM 1310 C CA . LEU A 1 177 ? 15.838 0.428 -50.348 1.00 58.81 177 LEU A CA 1
ATOM 1311 C C . LEU A 1 177 ? 17.250 -0.078 -50.706 1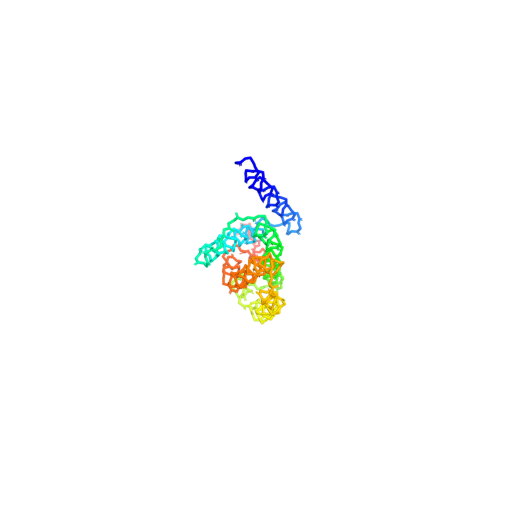.00 58.81 177 LEU A C 1
ATOM 1313 O O . LEU A 1 177 ? 17.775 0.311 -51.738 1.00 58.81 177 LEU A O 1
ATOM 1317 N N . ALA A 1 178 ? 17.858 -0.989 -49.939 1.00 56.75 178 ALA A N 1
ATOM 1318 C CA . ALA A 1 178 ? 19.200 -1.515 -50.251 1.00 56.75 178 ALA A CA 1
ATOM 1319 C C . ALA A 1 178 ? 19.220 -2.766 -51.165 1.00 56.75 178 ALA A C 1
ATOM 1321 O O . ALA A 1 178 ? 20.239 -3.446 -51.246 1.00 56.75 178 ALA A O 1
ATOM 1322 N N . ARG A 1 179 ? 18.106 -3.114 -51.833 1.00 50.22 179 ARG A N 1
ATOM 1323 C CA . ARG A 1 179 ? 18.026 -4.296 -52.724 1.00 50.22 179 ARG A CA 1
ATOM 1324 C C . ARG A 1 179 ? 17.904 -3.964 -54.222 1.00 50.22 179 ARG A C 1
ATOM 1326 O O . ARG A 1 179 ? 17.850 -4.877 -55.037 1.00 50.22 179 ARG A O 1
ATOM 1333 N N . PHE A 1 180 ? 17.914 -2.689 -54.601 1.00 49.72 180 PHE A N 1
ATOM 1334 C CA . PHE A 1 180 ? 18.022 -2.275 -56.003 1.00 49.72 180 PHE A CA 1
ATOM 1335 C C . PHE A 1 180 ? 18.996 -1.101 -56.113 1.00 49.72 180 PHE A C 1
ATOM 1337 O O . PHE A 1 180 ? 18.612 0.050 -55.922 1.00 49.72 180 PHE A O 1
ATOM 1344 N N . GLY A 1 181 ? 20.258 -1.431 -56.378 1.00 47.09 181 GLY A N 1
ATOM 1345 C CA . GLY A 1 181 ? 21.366 -0.513 -56.627 1.00 47.09 181 GLY A CA 1
ATOM 1346 C C . GLY A 1 181 ? 22.586 -1.315 -57.032 1.00 47.09 181 GLY A C 1
ATOM 1347 O O . GLY A 1 181 ? 23.116 -2.007 -56.138 1.00 47.09 181 GLY A O 1
#

Radius of gyration: 20.99 Å; Cα contacts (8 Å, |Δi|>4): 190; chains: 1; bounding box: 51×24×86 Å